Protein AF-A0A397BYS7-F1 (afdb_monomer_lite)

Secondary structure (DSSP, 8-state):
--TTSTT----HHHHHHHHHHHHHHHTTTS-----EEEEEE-TTS-EEEEEEEE-HHHHHHHHTT-EEE-SS-TTEEEE-TT--EEETTEEESEEEGGGGEEEE-------SSB--SPPTT-TT----HHHHHHHHHHHTT-HHHHH-BHHHHHHHTTTS-TTTHHHHHHHHHH-TTSPPPHHHHHHHHHHHT-

InterPro domains:
  IPR007717 Nuclear pore localisation protein NPL4, C-terminal [PF05021] (3-82)
  IPR016563 Nuclear protein localization protein 4 [PTHR12710] (5-193)

Structure (mmCIF, N/CA/C/O backbone):
data_AF-A0A397BYS7-F1
#
_entry.id   AF-A0A397BYS7-F1
#
loop_
_atom_site.group_PDB
_atom_site.id
_atom_site.type_symbol
_atom_site.label_atom_id
_atom_site.label_alt_id
_atom_site.label_comp_id
_atom_site.label_asym_id
_atom_site.label_entity_id
_atom_site.label_seq_id
_atom_site.pdbx_PDB_ins_code
_atom_site.Cartn_x
_atom_site.Cartn_y
_atom_site.Cartn_z
_atom_site.occupancy
_atom_site.B_iso_or_equiv
_atom_site.auth_seq_id
_atom_site.auth_comp_id
_atom_site.auth_asym_id
_atom_site.auth_atom_id
_atom_site.pdbx_PDB_model_num
ATOM 1 N N . PRO A 1 1 ? 21.744 -1.193 -3.708 1.00 59.75 1 PRO A N 1
ATOM 2 C CA . PRO A 1 1 ? 21.558 -0.405 -4.953 1.00 59.75 1 PRO A CA 1
ATOM 3 C C . PRO A 1 1 ? 21.802 1.085 -4.681 1.00 59.75 1 PRO A C 1
ATOM 5 O O . PRO A 1 1 ? 21.547 1.500 -3.550 1.00 59.75 1 PRO A O 1
ATOM 8 N N . PRO A 1 2 ? 22.302 1.861 -5.655 1.00 66.38 2 PRO A N 1
ATOM 9 C CA . PRO A 1 2 ? 22.651 3.270 -5.473 1.00 66.38 2 PRO A CA 1
ATOM 10 C C . PRO A 1 2 ? 21.392 4.153 -5.458 1.00 66.38 2 PRO A C 1
ATOM 12 O O . PRO A 1 2 ? 21.052 4.814 -6.426 1.00 66.38 2 PRO A O 1
ATOM 15 N N . ARG A 1 3 ? 20.650 4.136 -4.345 1.00 73.75 3 ARG A N 1
ATOM 16 C CA . ARG A 1 3 ? 19.380 4.878 -4.176 1.00 73.75 3 ARG A CA 1
ATOM 17 C C . ARG A 1 3 ? 19.539 6.398 -4.119 1.00 73.75 3 ARG A C 1
ATOM 19 O O . ARG A 1 3 ? 18.540 7.104 -4.180 1.00 73.75 3 ARG A O 1
ATOM 26 N N . GLU A 1 4 ? 20.769 6.857 -3.922 1.00 68.00 4 GLU A N 1
ATOM 27 C CA . GLU A 1 4 ? 21.144 8.268 -3.812 1.00 68.00 4 GLU A CA 1
ATOM 28 C C . GLU A 1 4 ? 21.377 8.908 -5.191 1.00 68.00 4 GLU A C 1
ATOM 30 O O . GLU A 1 4 ? 21.422 10.131 -5.304 1.00 68.00 4 GLU A O 1
ATOM 35 N N . GLU A 1 5 ? 21.513 8.094 -6.245 1.00 73.94 5 GLU A N 1
ATOM 36 C CA . GLU A 1 5 ? 21.628 8.576 -7.619 1.00 73.94 5 GLU A CA 1
ATOM 37 C C . GLU A 1 5 ? 20.248 8.991 -8.137 1.00 73.94 5 GLU A C 1
ATOM 39 O O . GLU A 1 5 ? 19.299 8.207 -8.101 1.00 73.94 5 GLU A O 1
ATOM 44 N N . ALA A 1 6 ? 20.144 10.230 -8.628 1.00 71.25 6 ALA A N 1
ATOM 45 C CA . ALA A 1 6 ? 18.873 10.830 -9.041 1.00 71.25 6 ALA A CA 1
ATOM 46 C C . ALA A 1 6 ? 18.143 10.018 -10.125 1.00 71.25 6 ALA A C 1
ATOM 48 O O . ALA A 1 6 ? 16.917 9.958 -10.115 1.00 71.25 6 ALA A O 1
ATOM 49 N N . ASP A 1 7 ? 18.899 9.357 -11.003 1.00 82.31 7 ASP A N 1
ATOM 50 C CA . ASP A 1 7 ? 18.364 8.631 -12.157 1.00 82.31 7 ASP A CA 1
ATOM 51 C C . ASP A 1 7 ? 18.091 7.144 -11.861 1.00 82.31 7 ASP A C 1
ATOM 53 O O . ASP A 1 7 ? 17.654 6.398 -12.740 1.00 82.31 7 ASP A O 1
ATOM 57 N N . PHE A 1 8 ? 18.334 6.685 -10.627 1.00 89.81 8 PHE A N 1
ATOM 58 C CA . PHE A 1 8 ? 18.067 5.312 -10.209 1.00 89.81 8 PHE A CA 1
ATOM 59 C C . PHE A 1 8 ? 16.826 5.235 -9.306 1.00 89.81 8 PHE A C 1
ATOM 61 O O . PHE A 1 8 ? 16.872 5.490 -8.097 1.00 89.81 8 PHE A O 1
ATOM 68 N N . HIS A 1 9 ? 15.694 4.810 -9.874 1.00 92.31 9 HIS A N 1
ATOM 69 C CA . HIS A 1 9 ? 14.456 4.616 -9.109 1.00 92.31 9 HIS A CA 1
ATOM 70 C C . HIS A 1 9 ? 14.297 3.167 -8.637 1.00 92.31 9 HIS A C 1
ATOM 72 O O . HIS A 1 9 ? 14.315 2.907 -7.428 1.00 92.31 9 HIS A O 1
ATOM 78 N N . PHE A 1 10 ? 14.208 2.216 -9.570 1.00 94.75 10 PHE A N 1
ATOM 79 C CA . PHE A 1 10 ? 14.046 0.793 -9.275 1.00 94.75 10 PHE A CA 1
ATOM 80 C C . PHE A 1 10 ? 15.065 -0.071 -10.011 1.00 94.75 10 PHE A C 1
ATOM 82 O O . PHE A 1 10 ? 15.455 0.208 -11.144 1.00 94.75 10 PHE A O 1
ATOM 89 N N . SER A 1 11 ? 15.481 -1.151 -9.350 1.00 94.75 11 SER A N 1
ATOM 90 C CA . SER A 1 11 ? 16.229 -2.226 -10.002 1.00 94.75 11 SER A CA 1
ATOM 91 C C . SER A 1 11 ? 15.322 -3.091 -10.877 1.00 94.75 11 SER A C 1
ATOM 93 O O . SER A 1 11 ? 14.108 -3.129 -10.673 1.00 94.75 11 SER A O 1
ATOM 95 N N . SER A 1 12 ? 15.914 -3.875 -11.780 1.00 95.25 12 SER A N 1
ATOM 96 C CA . SER A 1 12 ? 15.165 -4.814 -12.627 1.00 95.25 12 SER A CA 1
ATOM 97 C C . SER A 1 12 ? 14.287 -5.774 -11.812 1.00 95.25 12 SER A C 1
ATOM 99 O O . SER A 1 12 ? 13.118 -5.967 -12.123 1.00 95.25 12 SER A O 1
ATOM 101 N N . ARG A 1 13 ? 14.790 -6.309 -10.694 1.00 95.38 13 ARG A N 1
ATOM 102 C CA . ARG A 1 13 ? 13.998 -7.175 -9.798 1.00 95.38 13 ARG A CA 1
ATOM 103 C C . ARG A 1 13 ? 12.803 -6.463 -9.162 1.00 95.38 13 ARG A C 1
ATOM 105 O O . ARG A 1 13 ? 11.763 -7.081 -8.971 1.00 95.38 13 ARG A O 1
ATOM 112 N N . GLU A 1 14 ? 12.953 -5.189 -8.818 1.00 96.00 14 GLU A N 1
ATOM 113 C CA . GLU A 1 14 ? 11.864 -4.401 -8.232 1.00 96.00 14 GLU A CA 1
ATOM 114 C C . GLU A 1 14 ? 10.806 -4.048 -9.265 1.00 96.00 14 GLU A C 1
ATOM 116 O O . GLU A 1 14 ? 9.625 -4.097 -8.943 1.00 96.00 14 GLU A O 1
ATOM 121 N N . ILE A 1 15 ? 11.218 -3.776 -10.506 1.00 97.12 15 ILE A N 1
ATOM 122 C CA . ILE A 1 15 ? 10.288 -3.600 -11.622 1.00 97.12 15 ILE A CA 1
ATOM 123 C C . ILE A 1 15 ? 9.511 -4.889 -11.860 1.00 97.12 15 ILE A C 1
ATOM 125 O O . ILE A 1 15 ? 8.294 -4.832 -11.889 1.00 97.12 15 ILE A O 1
ATOM 129 N N . LEU A 1 16 ? 10.168 -6.054 -11.929 1.00 97.19 16 LEU A N 1
ATOM 130 C CA . LEU A 1 16 ? 9.463 -7.335 -12.090 1.00 97.19 16 LEU A CA 1
ATOM 131 C C . LEU A 1 16 ? 8.463 -7.597 -10.957 1.00 97.19 16 LEU A C 1
ATOM 133 O O . LEU A 1 16 ? 7.359 -8.070 -11.210 1.00 97.19 16 LEU A O 1
ATOM 137 N N . LEU A 1 17 ? 8.832 -7.278 -9.712 1.00 97.25 17 LEU A N 1
ATOM 138 C CA . LEU A 1 17 ? 7.919 -7.396 -8.577 1.00 97.25 17 LEU A CA 1
ATOM 139 C C . LEU A 1 17 ? 6.731 -6.432 -8.705 1.00 97.25 17 LEU A C 1
ATOM 141 O O . LEU A 1 17 ? 5.593 -6.844 -8.496 1.00 97.25 17 LEU A O 1
ATOM 145 N N . ALA A 1 18 ? 6.978 -5.171 -9.062 1.00 96.88 18 ALA A N 1
ATOM 146 C CA . ALA A 1 18 ? 5.923 -4.187 -9.285 1.00 96.88 18 ALA A CA 1
ATOM 147 C C . ALA A 1 18 ? 4.997 -4.607 -10.439 1.00 96.88 18 ALA A C 1
ATOM 149 O O . ALA A 1 18 ? 3.780 -4.527 -10.296 1.00 96.88 18 ALA A O 1
ATOM 150 N N . SER A 1 19 ? 5.555 -5.132 -11.536 1.00 96.31 19 SER A N 1
ATOM 151 C CA . SER A 1 19 ? 4.803 -5.680 -12.666 1.00 96.31 19 SER A CA 1
ATOM 152 C C . SER A 1 19 ? 3.917 -6.841 -12.244 1.00 96.31 19 SER A C 1
ATOM 154 O O . SER A 1 19 ? 2.743 -6.839 -12.596 1.00 96.31 19 SER A O 1
ATOM 156 N N . GLN A 1 20 ? 4.436 -7.793 -11.463 1.00 95.88 20 GLN A N 1
ATOM 157 C CA . GLN A 1 20 ? 3.645 -8.909 -10.944 1.00 95.88 20 GLN A CA 1
ATOM 158 C C . GLN A 1 20 ? 2.452 -8.405 -10.123 1.00 95.88 20 GLN A C 1
ATOM 160 O O . GLN A 1 20 ? 1.316 -8.761 -10.420 1.00 95.88 20 GLN A O 1
ATOM 165 N N . LEU A 1 21 ? 2.698 -7.534 -9.139 1.00 96.31 21 LEU A N 1
ATOM 166 C CA . LEU A 1 21 ? 1.652 -7.023 -8.248 1.00 96.31 21 LEU A CA 1
ATOM 167 C C . LEU A 1 21 ? 0.592 -6.205 -9.005 1.00 96.31 21 LEU A C 1
ATOM 169 O O . LEU A 1 21 ? -0.599 -6.350 -8.743 1.00 96.31 21 LEU A O 1
ATOM 173 N N . GLN A 1 22 ? 1.014 -5.388 -9.974 1.00 95.25 22 GLN A N 1
ATOM 174 C CA . GLN A 1 22 ? 0.109 -4.595 -10.806 1.00 95.25 22 GLN A CA 1
ATOM 175 C C . GLN A 1 22 ? -0.684 -5.475 -11.795 1.00 95.25 22 GLN A C 1
ATOM 177 O O . GLN A 1 22 ? -1.857 -5.208 -12.047 1.00 95.25 22 GLN A O 1
ATOM 182 N N . CYS A 1 23 ? -0.090 -6.550 -12.329 1.00 93.38 23 CYS A N 1
ATOM 183 C CA . CYS A 1 23 ? -0.798 -7.523 -13.174 1.00 93.38 23 CYS A CA 1
ATOM 184 C C . CYS A 1 23 ? -1.825 -8.340 -12.380 1.00 93.38 23 CYS A C 1
ATOM 186 O O . CYS A 1 23 ? -2.937 -8.546 -12.867 1.00 93.38 23 CYS A O 1
ATOM 188 N N . ASP A 1 24 ? -1.478 -8.774 -11.166 1.00 93.06 24 ASP A N 1
ATOM 189 C CA . ASP A 1 24 ? -2.381 -9.530 -10.290 1.00 93.06 24 ASP A CA 1
ATOM 190 C C . ASP A 1 24 ? -3.625 -8.714 -9.917 1.00 93.06 24 ASP A C 1
ATOM 192 O O . ASP A 1 24 ? -4.735 -9.245 -9.898 1.00 93.06 24 ASP A O 1
ATOM 196 N N . ASP A 1 25 ? -3.456 -7.413 -9.682 1.00 90.44 25 ASP A N 1
ATOM 197 C CA . ASP A 1 25 ? -4.562 -6.487 -9.439 1.00 90.44 25 ASP A CA 1
ATOM 198 C C . ASP A 1 25 ? -5.384 -6.212 -10.720 1.00 90.44 25 ASP A C 1
ATOM 200 O O . ASP A 1 25 ? -6.617 -6.250 -10.700 1.00 90.44 25 ASP A O 1
ATOM 204 N N . ALA A 1 26 ? -4.723 -6.038 -11.874 1.00 86.44 26 ALA A N 1
ATOM 205 C CA . ALA A 1 26 ? -5.387 -5.818 -13.166 1.00 86.44 26 ALA A CA 1
ATOM 206 C C . ALA A 1 26 ? -6.195 -7.026 -13.673 1.00 86.44 26 ALA A C 1
ATOM 208 O O . ALA A 1 26 ? -7.122 -6.854 -14.473 1.00 86.44 26 ALA A O 1
ATOM 209 N N . ALA A 1 27 ? -5.896 -8.245 -13.206 1.00 75.50 27 ALA A N 1
ATOM 210 C CA . ALA A 1 27 ? -6.619 -9.466 -13.576 1.00 75.50 27 ALA A CA 1
ATOM 211 C C . ALA A 1 27 ? -8.138 -9.396 -13.277 1.00 75.50 27 ALA A C 1
ATOM 213 O O . ALA A 1 27 ? -8.909 -10.196 -13.810 1.00 75.50 27 ALA A O 1
ATOM 214 N N . GLY A 1 28 ? -8.581 -8.413 -12.480 1.00 62.34 28 GLY A N 1
ATOM 215 C CA . GLY A 1 28 ? -9.985 -8.075 -12.223 1.00 62.34 28 GLY A CA 1
ATOM 216 C C . GLY A 1 28 ? -10.720 -7.277 -13.318 1.00 62.34 28 GLY A C 1
ATOM 217 O O . GLY A 1 28 ? -11.924 -7.066 -13.174 1.00 62.34 28 GLY A O 1
ATOM 218 N N . GLY A 1 29 ? -10.061 -6.859 -14.413 1.00 57.47 29 GLY A N 1
ATOM 219 C CA . GLY A 1 29 ? -10.729 -6.345 -15.626 1.00 57.47 29 GLY A CA 1
ATOM 220 C C . GLY A 1 29 ? -10.709 -4.826 -15.873 1.00 57.47 29 GLY A C 1
ATOM 221 O O . GLY A 1 29 ? -11.593 -4.319 -16.566 1.00 57.47 29 GLY A O 1
ATOM 222 N N . ALA A 1 30 ? -9.715 -4.093 -15.365 1.00 64.19 30 ALA A N 1
ATOM 223 C CA . ALA A 1 30 ? -9.460 -2.679 -15.685 1.00 64.19 30 ALA A CA 1
ATOM 224 C C . ALA A 1 30 ? -7.959 -2.343 -15.539 1.00 64.19 30 ALA A C 1
ATOM 226 O O . ALA A 1 30 ? -7.182 -3.195 -15.110 1.00 64.19 30 ALA A O 1
ATOM 227 N N . SER A 1 31 ? -7.546 -1.108 -15.869 1.00 75.69 31 SER A N 1
ATOM 228 C CA . SER A 1 31 ? -6.211 -0.606 -15.500 1.00 75.69 31 SER A CA 1
ATOM 229 C C . SER A 1 31 ? -6.021 -0.706 -13.984 1.00 75.69 31 SER A C 1
ATOM 231 O O . SER A 1 31 ? -6.898 -0.269 -13.234 1.00 75.69 31 SER A O 1
ATOM 233 N N . SER A 1 32 ? -4.891 -1.239 -13.532 1.00 85.62 32 SER A N 1
ATOM 234 C CA . SER A 1 32 ? -4.624 -1.402 -12.103 1.00 85.62 32 SER A CA 1
ATOM 235 C C . SER A 1 32 ? -4.337 -0.053 -11.419 1.00 85.62 32 SER A C 1
ATOM 237 O O . SER A 1 32 ? -3.471 0.690 -11.888 1.00 85.62 32 SER A O 1
ATOM 239 N N . PRO A 1 33 ? -5.008 0.285 -10.299 1.00 89.88 33 PRO A N 1
ATOM 240 C CA . PRO A 1 33 ? -4.619 1.395 -9.427 1.00 89.88 33 PRO A CA 1
ATOM 241 C C . PRO A 1 33 ? -3.431 1.071 -8.506 1.00 89.88 33 PRO A C 1
ATOM 243 O O . PRO A 1 33 ? -3.118 1.873 -7.626 1.00 89.88 33 PRO A O 1
ATOM 246 N N . PHE A 1 34 ? -2.789 -0.093 -8.641 1.00 94.12 34 PHE A N 1
ATOM 247 C CA . PHE A 1 34 ? -1.659 -0.474 -7.801 1.00 94.12 34 PHE A CA 1
ATOM 248 C C . PHE A 1 34 ? -0.486 0.497 -7.992 1.00 94.12 34 PHE A C 1
ATOM 250 O O . PHE A 1 34 ? -0.115 0.819 -9.119 1.00 94.12 34 PHE A O 1
ATOM 257 N N . VAL A 1 35 ? 0.108 0.951 -6.885 1.00 95.56 35 VAL A N 1
ATOM 258 C CA . VAL A 1 35 ? 1.222 1.910 -6.865 1.00 95.56 35 VAL A CA 1
ATOM 259 C C . VAL A 1 35 ? 2.367 1.342 -6.034 1.00 95.56 35 VAL A C 1
ATOM 261 O O . VAL A 1 35 ? 2.161 0.825 -4.937 1.00 95.56 35 VAL A O 1
ATOM 264 N N . SER A 1 36 ? 3.591 1.499 -6.533 1.00 96.88 36 SER A N 1
ATOM 265 C CA . SER A 1 36 ? 4.827 1.196 -5.810 1.00 96.88 36 SER A CA 1
ATOM 266 C C . SER A 1 36 ? 5.462 2.487 -5.300 1.00 96.88 36 SER A C 1
ATOM 268 O O . SER A 1 36 ? 5.706 3.412 -6.074 1.00 96.88 36 SER A O 1
ATOM 270 N N . VAL A 1 37 ? 5.754 2.560 -3.999 1.00 95.62 37 VAL A N 1
ATOM 271 C CA . VAL A 1 37 ? 6.342 3.755 -3.372 1.00 95.62 37 VAL A CA 1
ATOM 272 C C . VAL A 1 37 ? 7.786 3.482 -2.964 1.00 95.62 37 VAL A C 1
ATOM 274 O O . VAL A 1 37 ? 8.065 2.577 -2.178 1.00 95.62 37 VAL A O 1
ATOM 277 N N . LYS A 1 38 ? 8.707 4.299 -3.476 1.00 92.44 38 LYS A N 1
ATOM 278 C CA . LYS A 1 38 ? 10.106 4.357 -3.057 1.00 92.44 38 LYS A CA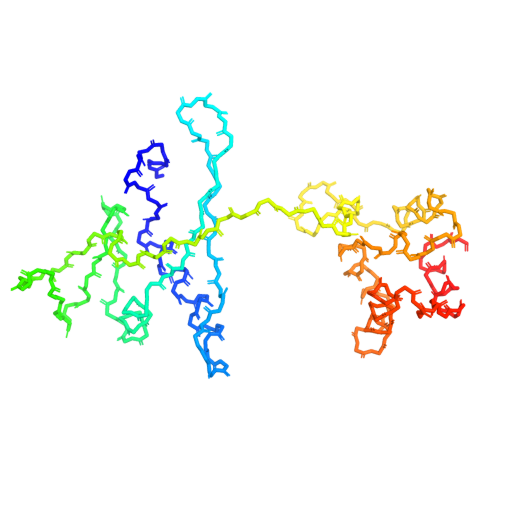 1
ATOM 279 C C . LYS A 1 38 ? 10.225 5.345 -1.898 1.00 92.44 38 LYS A C 1
ATOM 281 O O . LYS A 1 38 ? 9.928 6.527 -2.056 1.00 92.44 38 LYS A O 1
ATOM 286 N N . VAL A 1 39 ? 10.683 4.852 -0.749 1.00 91.75 39 VAL A N 1
ATOM 287 C CA . VAL A 1 39 ? 10.985 5.670 0.433 1.00 91.75 39 VAL A CA 1
ATOM 288 C C . VAL A 1 39 ? 12.484 5.610 0.689 1.00 91.75 39 VAL A C 1
ATOM 290 O O . VAL A 1 39 ? 13.022 4.546 1.001 1.00 91.75 39 VAL A O 1
ATOM 293 N N . THR A 1 40 ? 13.166 6.737 0.514 1.00 90.19 40 THR A N 1
ATOM 294 C CA . THR A 1 40 ? 14.627 6.850 0.637 1.00 90.19 40 THR A CA 1
ATOM 295 C C . THR A 1 40 ? 15.009 8.117 1.395 1.00 90.19 40 THR A C 1
ATOM 297 O O . THR A 1 40 ? 14.159 8.810 1.952 1.00 90.19 40 THR A O 1
ATOM 300 N N . VAL A 1 41 ? 16.307 8.398 1.459 1.00 88.19 41 VAL A N 1
ATOM 301 C CA . VAL A 1 41 ? 16.857 9.644 1.985 1.00 88.19 41 VAL A CA 1
ATOM 302 C C . VAL A 1 41 ? 17.394 10.451 0.803 1.00 88.19 41 VAL A C 1
ATOM 304 O O . VAL A 1 41 ? 18.008 9.876 -0.094 1.00 88.19 41 VAL A O 1
ATOM 307 N N . ASP A 1 42 ? 17.122 11.751 0.768 1.00 84.19 42 ASP A N 1
ATOM 308 C CA . ASP A 1 42 ? 17.655 12.659 -0.245 1.00 84.19 42 ASP A CA 1
ATOM 309 C C . ASP A 1 42 ? 19.103 13.088 0.063 1.00 84.19 42 ASP A C 1
ATOM 311 O O . ASP A 1 42 ? 19.670 12.773 1.112 1.00 84.19 42 ASP A O 1
ATOM 315 N N . ALA A 1 43 ? 19.709 13.866 -0.839 1.00 83.31 43 ALA A N 1
ATOM 316 C CA . ALA A 1 43 ? 21.074 14.374 -0.670 1.00 83.31 43 ALA A CA 1
ATOM 317 C C . ALA A 1 43 ? 21.264 15.280 0.569 1.00 83.31 43 ALA A C 1
ATOM 319 O O . ALA A 1 43 ? 22.397 15.554 0.963 1.00 83.31 43 ALA A O 1
ATOM 320 N N . THR A 1 44 ? 20.178 15.761 1.184 1.00 87.06 44 THR A N 1
ATOM 321 C CA . THR A 1 44 ? 20.196 16.587 2.402 1.00 87.06 44 THR A CA 1
ATOM 322 C C . THR A 1 44 ? 20.006 15.776 3.684 1.00 87.06 44 THR A C 1
ATOM 324 O O . THR A 1 44 ? 20.068 16.341 4.776 1.00 87.06 44 THR A O 1
ATOM 327 N N . GLY A 1 45 ? 19.800 14.461 3.580 1.00 86.44 45 GLY A N 1
ATOM 328 C CA . GLY A 1 45 ? 19.507 13.610 4.729 1.00 86.44 45 GLY A CA 1
ATOM 329 C C . GLY A 1 45 ? 18.024 13.579 5.118 1.00 86.44 45 GLY A C 1
ATOM 330 O O . GLY A 1 45 ? 17.691 13.021 6.164 1.00 86.44 45 GLY A O 1
ATOM 331 N N . GLN A 1 46 ? 17.130 14.171 4.320 1.00 88.56 46 GLN A N 1
ATOM 332 C CA . GLN A 1 46 ? 15.688 14.191 4.582 1.00 88.56 46 GLN A CA 1
ATOM 333 C C . GLN A 1 46 ? 14.976 13.025 3.893 1.00 88.56 46 GLN A C 1
ATOM 335 O O . GLN A 1 46 ? 15.449 12.490 2.895 1.00 88.56 46 GLN A O 1
ATOM 340 N N . ALA A 1 47 ? 13.830 12.606 4.435 1.00 89.50 47 ALA A N 1
ATOM 341 C CA . ALA A 1 47 ? 13.035 11.539 3.834 1.00 89.50 47 ALA A CA 1
ATOM 342 C C . ALA A 1 47 ? 12.465 11.981 2.474 1.00 89.50 47 ALA A C 1
ATOM 344 O O . ALA A 1 47 ? 11.813 13.020 2.383 1.00 89.50 47 ALA A O 1
ATOM 345 N N . SER A 1 48 ? 12.676 11.159 1.448 1.00 88.19 48 SER A N 1
ATOM 346 C CA . SER A 1 48 ? 12.141 11.332 0.098 1.00 88.19 48 SER A CA 1
ATOM 347 C C . SER A 1 48 ? 11.109 10.251 -0.209 1.00 88.19 48 SER A C 1
ATOM 349 O O . SER A 1 48 ? 11.307 9.078 0.126 1.00 88.19 48 SER A O 1
ATOM 351 N N . PHE A 1 49 ? 10.019 10.656 -0.859 1.00 91.38 49 PHE A N 1
ATOM 352 C CA . PHE A 1 49 ? 8.920 9.789 -1.269 1.00 91.38 49 PHE A CA 1
ATOM 353 C C . PHE A 1 49 ? 8.668 9.983 -2.757 1.00 91.38 49 PHE A C 1
ATOM 355 O O . PHE A 1 49 ? 8.305 11.073 -3.196 1.00 91.38 49 PHE A O 1
ATOM 362 N N . GLU A 1 50 ? 8.814 8.911 -3.521 1.00 92.75 50 GLU A N 1
ATOM 363 C CA . GLU A 1 50 ? 8.487 8.888 -4.942 1.00 92.75 50 GLU A CA 1
ATOM 364 C C . GLU A 1 50 ? 7.556 7.709 -5.206 1.00 92.75 50 GLU A C 1
ATOM 366 O O . GLU A 1 50 ? 7.790 6.602 -4.718 1.00 92.75 50 GLU A O 1
ATOM 371 N N . ALA A 1 51 ? 6.489 7.937 -5.963 1.00 95.69 51 ALA A N 1
ATOM 372 C CA . ALA A 1 51 ? 5.503 6.918 -6.282 1.00 95.69 51 ALA A CA 1
ATOM 373 C C . ALA A 1 51 ? 5.496 6.645 -7.784 1.00 95.69 51 ALA A C 1
ATOM 375 O O . ALA A 1 51 ? 5.612 7.567 -8.593 1.00 95.69 51 ALA A O 1
ATOM 376 N N . PHE A 1 52 ? 5.346 5.374 -8.147 1.00 97.19 52 PHE A N 1
ATOM 377 C CA . PHE A 1 52 ? 5.364 4.929 -9.531 1.00 97.19 52 PHE A CA 1
ATOM 378 C C . PHE A 1 52 ? 4.342 3.825 -9.781 1.00 97.19 52 PHE A C 1
ATOM 380 O O . PHE A 1 52 ? 4.033 3.024 -8.897 1.00 97.19 52 PHE A O 1
ATOM 387 N N . GLN A 1 53 ? 3.897 3.748 -11.026 1.00 97.00 53 GLN A N 1
ATOM 388 C CA . GLN A 1 53 ? 3.327 2.546 -11.624 1.00 97.00 53 GLN A CA 1
ATOM 389 C C . GLN A 1 53 ? 4.292 2.025 -12.680 1.00 97.00 53 GLN A C 1
ATOM 391 O O . GLN A 1 53 ? 5.098 2.793 -13.218 1.00 97.00 53 GLN A O 1
ATOM 396 N N . VAL A 1 54 ? 4.206 0.736 -12.997 1.00 96.75 54 VAL A N 1
ATOM 397 C CA . VAL A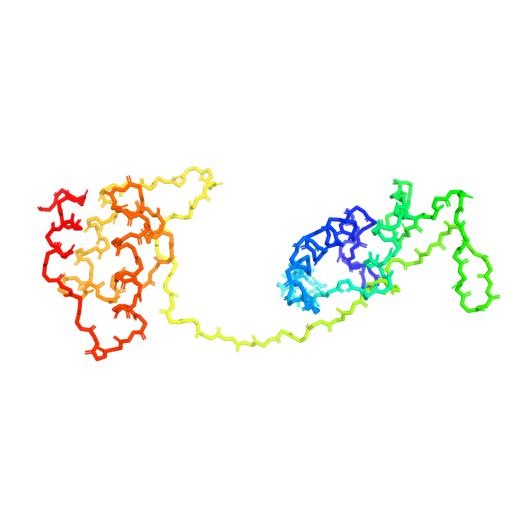 1 54 ? 4.821 0.253 -14.233 1.00 96.75 54 VAL A CA 1
ATOM 398 C C . VAL A 1 54 ? 3.920 0.602 -15.417 1.00 96.75 54 VAL A C 1
ATOM 400 O O . VAL A 1 54 ? 2.697 0.653 -15.278 1.00 96.75 54 VAL A O 1
ATOM 403 N N . SER A 1 55 ? 4.516 0.866 -16.575 1.00 95.31 55 SER A N 1
ATOM 404 C CA . SER A 1 55 ? 3.775 1.176 -17.796 1.00 95.31 55 SER A CA 1
ATOM 405 C C . SER A 1 55 ? 2.988 -0.037 -18.299 1.00 95.31 55 SER A C 1
ATOM 407 O O . SER A 1 55 ? 3.390 -1.183 -18.082 1.00 95.31 55 SER A O 1
ATOM 409 N N . ASP A 1 56 ? 1.910 0.204 -19.047 1.00 93.31 56 ASP A N 1
ATOM 410 C CA . ASP A 1 56 ? 1.118 -0.870 -19.668 1.00 93.31 56 ASP A CA 1
ATOM 411 C C . ASP A 1 56 ? 1.996 -1.778 -20.544 1.00 93.31 56 ASP A C 1
ATOM 413 O O . ASP A 1 56 ? 1.901 -3.002 -20.489 1.00 93.31 56 ASP A O 1
ATOM 417 N N . GLN A 1 57 ? 2.948 -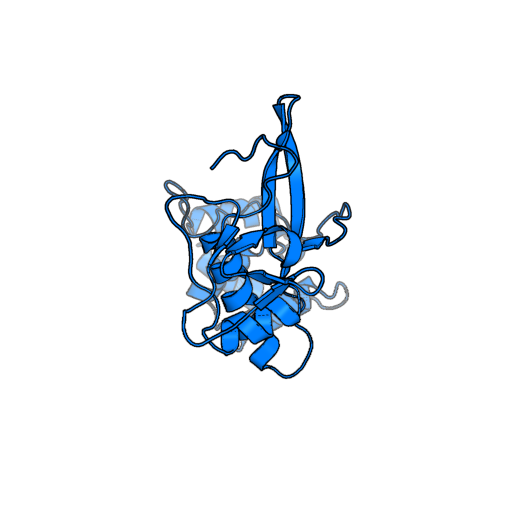1.189 -21.275 1.00 94.19 57 GLN A N 1
ATOM 418 C CA . GLN A 1 57 ? 3.917 -1.941 -22.071 1.00 94.19 57 GLN A CA 1
ATOM 419 C C . GLN A 1 57 ? 4.806 -2.844 -21.202 1.00 94.19 57 GLN A C 1
ATOM 421 O O . GLN A 1 57 ? 5.101 -3.974 -21.589 1.00 94.19 57 GLN A O 1
ATOM 426 N N . CYS A 1 58 ? 5.229 -2.379 -20.021 1.00 95.94 58 CYS A N 1
ATOM 427 C CA . CYS A 1 58 ? 5.965 -3.213 -19.075 1.00 95.94 58 CYS A CA 1
ATOM 428 C C . CYS A 1 58 ? 5.125 -4.418 -18.634 1.00 95.94 58 CYS A C 1
ATOM 430 O O . CYS A 1 58 ? 5.628 -5.540 -18.613 1.00 95.94 58 CYS A O 1
ATOM 432 N N . MET A 1 59 ? 3.843 -4.200 -18.327 1.00 94.62 59 MET A N 1
ATOM 433 C CA . MET A 1 59 ? 2.915 -5.265 -17.936 1.00 94.62 59 MET A CA 1
ATOM 434 C C . MET A 1 59 ? 2.705 -6.288 -19.058 1.00 94.62 59 MET A C 1
ATOM 436 O O . MET A 1 59 ? 2.723 -7.492 -18.800 1.00 94.62 59 MET A O 1
ATOM 440 N N . GLU A 1 60 ? 2.560 -5.834 -20.305 1.00 94.00 60 GLU A N 1
ATOM 441 C CA . GLU A 1 60 ? 2.455 -6.707 -21.480 1.00 94.00 60 GLU A CA 1
ATOM 442 C C . GLU A 1 60 ? 3.724 -7.547 -21.674 1.00 94.00 60 GLU A C 1
ATOM 444 O O . GLU A 1 60 ? 3.650 -8.769 -21.826 1.00 94.00 60 GLU A O 1
ATOM 449 N N . MET A 1 61 ? 4.901 -6.914 -21.616 1.00 96.00 61 MET A N 1
ATOM 450 C CA . MET A 1 61 ? 6.187 -7.604 -21.748 1.00 96.00 61 MET A CA 1
ATOM 451 C C . MET A 1 61 ? 6.427 -8.597 -20.606 1.00 96.00 61 MET A C 1
ATOM 453 O O . MET A 1 61 ? 6.917 -9.701 -20.843 1.00 96.00 61 MET A O 1
ATOM 457 N N . PHE A 1 62 ? 6.062 -8.229 -19.376 1.00 96.00 62 PHE A N 1
ATOM 458 C CA . PHE A 1 62 ? 6.129 -9.106 -18.212 1.00 96.00 62 PHE A CA 1
ATOM 459 C C . PHE A 1 62 ? 5.223 -10.330 -18.386 1.00 96.00 62 PHE A C 1
ATOM 461 O O . PHE A 1 62 ? 5.688 -11.462 -18.267 1.00 96.00 62 PHE A O 1
ATOM 468 N N . SER A 1 63 ? 3.959 -10.110 -18.755 1.00 94.38 63 SER A N 1
ATOM 469 C CA . SER A 1 63 ? 2.962 -11.171 -18.953 1.00 94.38 63 SER A CA 1
ATOM 470 C C . SER A 1 63 ? 3.338 -12.129 -20.087 1.00 94.38 63 SER A C 1
ATOM 472 O O . SER A 1 63 ? 3.029 -13.318 -20.029 1.00 94.38 63 SER A O 1
ATOM 474 N N . ALA A 1 64 ? 4.039 -11.633 -21.109 1.00 95.06 64 ALA A N 1
ATOM 475 C CA . ALA A 1 64 ? 4.581 -12.446 -22.194 1.00 95.06 64 ALA A CA 1
ATOM 476 C C . ALA A 1 64 ? 5.846 -13.240 -21.805 1.00 95.06 64 ALA A C 1
ATOM 478 O O . ALA A 1 64 ? 6.312 -14.058 -22.597 1.00 95.06 64 ALA A O 1
ATOM 479 N N . GLY A 1 65 ? 6.422 -13.006 -20.619 1.00 95.94 65 GLY A N 1
ATOM 480 C CA . GLY A 1 65 ? 7.691 -13.606 -20.198 1.00 95.94 65 GLY A CA 1
ATOM 481 C C . GLY A 1 65 ? 8.912 -13.031 -20.923 1.00 95.94 65 GLY A C 1
ATOM 482 O O . GLY A 1 65 ? 9.935 -13.702 -21.034 1.00 95.94 65 GLY A O 1
ATOM 483 N N . ALA A 1 66 ? 8.812 -11.806 -21.448 1.00 96.94 66 ALA A N 1
ATOM 484 C CA . ALA A 1 66 ? 9.862 -11.186 -22.253 1.00 96.94 66 ALA A CA 1
ATOM 485 C C . ALA A 1 66 ? 10.967 -10.513 -21.423 1.00 96.94 66 ALA A C 1
ATOM 487 O O . ALA A 1 66 ? 12.018 -10.196 -21.975 1.00 96.94 66 ALA A O 1
ATOM 488 N N . LEU A 1 67 ? 10.748 -10.270 -20.127 1.00 97.19 67 LEU A N 1
ATOM 489 C CA . LEU A 1 67 ? 11.663 -9.517 -19.263 1.00 97.19 67 LEU A CA 1
ATOM 490 C C . LEU A 1 67 ? 12.518 -10.446 -18.393 1.00 97.19 67 LEU A C 1
ATOM 492 O O . LEU A 1 67 ? 12.007 -11.381 -17.779 1.00 97.19 67 LEU A O 1
ATOM 496 N N . VAL A 1 68 ? 13.818 -10.160 -18.303 1.00 96.25 68 VAL A N 1
ATOM 497 C CA . VAL A 1 68 ? 14.796 -10.934 -17.525 1.00 96.25 68 VAL A CA 1
ATOM 498 C C . VAL A 1 68 ? 15.619 -9.986 -16.646 1.00 96.25 68 VAL A C 1
ATOM 500 O O . VAL A 1 68 ? 16.145 -8.990 -17.148 1.00 96.25 68 VAL A O 1
ATOM 503 N N . PRO A 1 69 ? 15.781 -10.262 -15.339 1.00 94.88 69 PRO A N 1
ATOM 504 C CA . PRO A 1 69 ? 16.579 -9.403 -14.476 1.00 94.88 69 PRO A CA 1
ATOM 505 C C . PRO A 1 69 ? 18.073 -9.553 -14.786 1.00 94.88 69 PRO A C 1
ATOM 507 O O . PRO A 1 69 ? 18.584 -10.665 -14.914 1.00 94.88 69 PRO A O 1
ATOM 510 N N . VAL A 1 70 ? 18.791 -8.432 -14.839 1.00 92.62 70 VAL A N 1
ATOM 511 C CA . VAL A 1 70 ? 20.247 -8.406 -15.037 1.00 92.62 70 VAL A CA 1
ATOM 512 C C . VAL A 1 70 ? 20.932 -8.171 -13.692 1.00 92.62 70 VAL A C 1
ATOM 514 O O . VAL A 1 70 ? 20.803 -7.103 -13.099 1.00 92.62 70 VAL A O 1
ATOM 517 N N . GLU A 1 71 ? 21.658 -9.168 -13.177 1.00 85.25 71 GLU A N 1
ATOM 518 C CA . GLU A 1 71 ? 22.319 -9.046 -11.863 1.00 85.25 71 GLU A CA 1
ATOM 519 C C . GLU A 1 71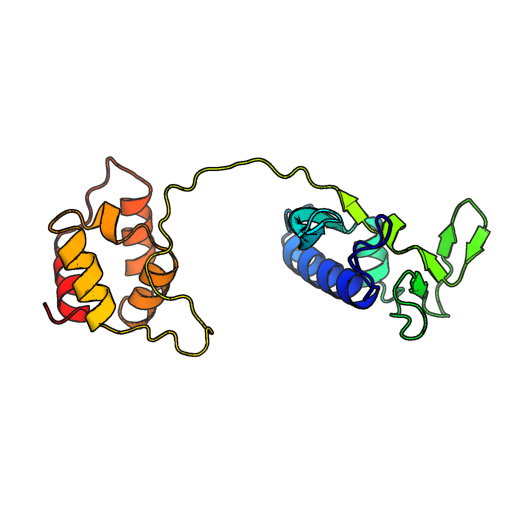 ? 23.557 -8.149 -11.896 1.00 85.25 71 GLU A C 1
ATOM 521 O O . GLU A 1 71 ? 23.844 -7.446 -10.928 1.00 85.25 71 GLU A O 1
ATOM 526 N N . ALA A 1 72 ? 24.286 -8.165 -13.014 1.00 90.25 72 ALA A N 1
ATOM 527 C CA . ALA A 1 72 ? 25.522 -7.406 -13.173 1.00 90.25 72 ALA A CA 1
ATOM 528 C C . ALA A 1 72 ? 25.284 -5.892 -13.289 1.00 90.25 72 ALA A C 1
ATOM 530 O O . ALA A 1 72 ? 26.168 -5.111 -12.944 1.00 90.25 72 ALA A O 1
ATOM 531 N N . ASN A 1 73 ? 24.104 -5.484 -13.763 1.00 90.25 73 ASN A N 1
ATOM 532 C CA . ASN A 1 73 ? 23.733 -4.087 -13.914 1.00 90.25 73 ASN A CA 1
ATOM 533 C C . ASN A 1 73 ? 22.282 -3.863 -13.449 1.00 90.25 73 ASN A C 1
ATOM 535 O O . ASN A 1 73 ? 21.349 -4.225 -14.165 1.00 90.25 73 ASN A O 1
ATOM 539 N N . PRO A 1 74 ? 22.064 -3.247 -12.273 1.00 89.31 74 PRO A N 1
ATOM 540 C CA . PRO A 1 74 ? 20.727 -3.068 -11.731 1.00 89.31 74 PRO A CA 1
ATOM 541 C C . PRO A 1 74 ? 19.902 -2.011 -12.472 1.00 89.31 74 PRO A C 1
ATOM 543 O O . PRO A 1 74 ? 18.702 -1.961 -12.221 1.00 89.31 74 PRO A O 1
ATOM 546 N N . THR A 1 75 ? 20.503 -1.169 -13.324 1.00 92.38 75 THR A N 1
ATOM 547 C CA . THR A 1 75 ? 19.818 -0.048 -13.999 1.00 92.38 75 THR A CA 1
ATOM 548 C C . THR A 1 75 ? 19.102 -0.452 -15.286 1.00 92.38 75 THR A C 1
ATOM 550 O O . THR A 1 75 ? 18.351 0.346 -15.842 1.00 92.38 75 THR A O 1
ATOM 553 N N . VAL A 1 76 ? 19.312 -1.685 -15.754 1.00 95.19 76 VAL A N 1
ATOM 554 C CA . VAL A 1 76 ? 18.730 -2.190 -17.000 1.00 95.19 76 VAL A CA 1
ATOM 555 C C . VAL A 1 76 ? 17.939 -3.473 -16.778 1.00 95.19 76 VAL A C 1
ATOM 557 O O . VAL A 1 76 ? 18.233 -4.283 -15.892 1.00 95.19 76 VAL A O 1
ATOM 560 N N . MET A 1 77 ? 16.952 -3.670 -17.640 1.00 97.00 77 MET A N 1
ATOM 561 C CA . MET A 1 77 ? 16.180 -4.890 -17.791 1.00 97.00 77 MET A CA 1
ATOM 562 C C . MET A 1 77 ? 16.643 -5.621 -19.045 1.00 97.00 77 MET A C 1
ATOM 564 O O . MET A 1 77 ? 16.711 -5.032 -20.124 1.00 97.00 77 MET A O 1
ATOM 568 N N . GLY A 1 78 ? 16.925 -6.910 -18.915 1.00 96.94 78 GLY A N 1
ATOM 569 C CA . GLY A 1 78 ? 17.231 -7.770 -20.046 1.00 96.94 78 GLY A CA 1
ATOM 570 C C . GLY A 1 78 ? 15.959 -8.191 -20.772 1.00 96.94 78 GLY A C 1
ATOM 571 O O . GLY A 1 78 ? 14.882 -8.284 -20.178 1.00 96.94 78 GLY A O 1
ATOM 572 N N . VAL A 1 79 ? 16.094 -8.487 -22.058 1.00 96.81 79 VAL A N 1
ATOM 573 C CA . VAL A 1 79 ? 15.030 -9.058 -22.885 1.00 96.81 79 VAL A CA 1
ATOM 574 C C . VAL A 1 79 ? 15.361 -10.519 -23.157 1.00 96.81 79 VAL A C 1
ATOM 576 O O . VAL A 1 79 ? 16.480 -10.843 -23.556 1.00 96.81 79 VAL A O 1
ATOM 579 N N . HIS A 1 80 ? 14.402 -11.410 -22.920 1.00 96.69 80 HIS A N 1
ATOM 580 C CA . HIS A 1 80 ? 14.568 -12.834 -23.191 1.00 96.69 80 HIS A CA 1
ATOM 581 C C . HIS A 1 80 ? 14.875 -13.062 -24.681 1.00 96.69 80 HIS A C 1
ATOM 583 O O . HIS A 1 80 ? 14.283 -12.421 -25.545 1.00 96.69 80 HIS A O 1
ATOM 589 N N . GLU A 1 81 ? 15.771 -14.003 -24.993 1.00 93.81 81 GLU A N 1
ATOM 590 C CA . GLU A 1 81 ? 16.348 -14.204 -26.338 1.00 93.81 81 GLU A CA 1
ATOM 591 C C . GLU A 1 81 ? 15.327 -14.495 -27.450 1.00 93.81 81 GLU A C 1
ATOM 593 O O . GLU A 1 81 ? 15.591 -14.281 -28.631 1.00 93.81 81 GLU A O 1
ATOM 598 N N . THR A 1 82 ? 14.144 -14.983 -27.079 1.00 94.44 82 THR A N 1
ATOM 599 C CA . THR A 1 82 ? 13.039 -15.267 -28.005 1.00 94.44 82 THR A CA 1
ATOM 600 C C . THR A 1 82 ? 12.244 -14.022 -28.393 1.00 94.44 82 THR A C 1
ATOM 602 O O . THR A 1 82 ? 11.347 -14.111 -29.230 1.00 94.44 82 THR A O 1
ATOM 605 N N . PHE A 1 83 ? 12.535 -12.879 -27.775 1.00 95.12 83 PHE A N 1
ATOM 606 C CA . PHE A 1 83 ? 11.878 -11.604 -28.014 1.00 95.12 83 PHE A CA 1
ATOM 607 C C . PHE A 1 83 ? 12.870 -10.587 -28.575 1.00 95.12 83 PHE A C 1
ATOM 609 O O . PHE A 1 83 ? 14.085 -10.703 -28.442 1.00 95.12 83 PHE A O 1
ATOM 616 N N . THR A 1 84 ? 12.340 -9.559 -29.228 1.00 92.31 84 THR A N 1
ATOM 617 C CA . THR A 1 84 ? 13.122 -8.414 -29.694 1.00 92.31 84 THR A CA 1
ATOM 618 C C . THR A 1 84 ? 12.442 -7.157 -29.197 1.00 92.31 84 THR A C 1
ATOM 620 O O . THR A 1 84 ? 11.291 -6.900 -29.546 1.00 92.31 84 THR A O 1
ATOM 623 N N . ALA A 1 85 ? 13.151 -6.368 -28.396 1.00 93.06 85 ALA A N 1
ATOM 624 C CA . ALA A 1 85 ? 12.697 -5.039 -28.029 1.00 93.06 85 ALA A CA 1
ATOM 625 C C . ALA A 1 85 ? 13.277 -4.000 -28.985 1.00 93.06 85 ALA A C 1
ATOM 627 O O . ALA A 1 85 ? 14.400 -4.139 -29.475 1.00 93.06 85 ALA A O 1
ATOM 628 N N . MET A 1 86 ? 12.510 -2.941 -29.232 1.00 93.38 86 MET A N 1
ATOM 629 C CA . MET A 1 86 ? 12.962 -1.785 -29.994 1.00 93.38 86 MET A CA 1
ATOM 630 C C . MET A 1 86 ? 12.864 -0.538 -29.128 1.00 93.38 86 MET A C 1
ATOM 632 O O . MET A 1 86 ? 11.780 -0.194 -28.665 1.00 93.38 86 MET A O 1
ATOM 636 N N . VAL A 1 87 ? 13.983 0.160 -28.969 1.00 91.81 87 VAL A N 1
ATOM 637 C CA . VAL A 1 87 ? 14.046 1.478 -28.332 1.00 91.81 87 VAL A CA 1
ATOM 638 C C . VAL A 1 87 ? 14.546 2.462 -29.377 1.00 91.81 87 VAL A C 1
ATOM 640 O O . VAL A 1 87 ? 15.552 2.208 -30.036 1.00 91.81 87 VAL A O 1
ATOM 643 N N . GLU A 1 88 ? 13.794 3.541 -29.603 1.00 90.75 88 GLU A N 1
ATOM 644 C CA . GLU A 1 88 ? 14.123 4.563 -30.612 1.00 90.75 88 GLU A CA 1
ATOM 645 C C . GLU A 1 88 ? 14.440 3.968 -32.003 1.00 90.75 88 GLU A C 1
ATOM 647 O O . GLU A 1 88 ? 15.406 4.341 -32.669 1.00 90.75 88 GLU A O 1
ATOM 652 N N . MET A 1 89 ? 13.621 3.002 -32.441 1.00 91.31 89 MET A N 1
ATOM 653 C CA . MET A 1 89 ? 13.770 2.268 -33.711 1.00 91.31 89 MET A CA 1
ATOM 654 C C . MET A 1 89 ? 15.040 1.402 -33.829 1.00 91.31 89 MET A C 1
ATOM 656 O O . MET A 1 89 ? 15.387 0.966 -34.928 1.00 91.31 89 MET A O 1
ATOM 660 N N . LYS A 1 90 ? 15.730 1.113 -32.721 1.00 93.88 90 LYS A N 1
ATOM 661 C CA . LYS A 1 90 ? 16.891 0.214 -32.683 1.00 93.88 90 LYS A CA 1
ATOM 662 C C . LYS A 1 90 ? 16.591 -1.018 -31.844 1.00 93.88 90 LYS A C 1
ATOM 664 O O . LYS A 1 90 ? 16.069 -0.907 -30.737 1.00 93.88 90 LYS A O 1
ATOM 669 N N . ALA A 1 91 ? 16.943 -2.188 -32.374 1.00 93.94 91 ALA A N 1
ATOM 670 C CA . ALA A 1 91 ? 16.852 -3.436 -31.632 1.00 93.94 91 ALA A CA 1
ATOM 671 C C . ALA A 1 91 ? 17.834 -3.419 -30.452 1.00 93.94 91 ALA A C 1
ATOM 673 O O . ALA A 1 91 ? 18.998 -3.049 -30.624 1.00 93.94 91 ALA A O 1
ATOM 674 N N . THR A 1 92 ? 17.365 -3.824 -29.276 1.00 94.94 92 THR A N 1
ATOM 675 C CA . THR A 1 92 ? 18.186 -3.934 -28.068 1.00 94.94 92 THR A CA 1
ATOM 676 C C . THR A 1 92 ? 17.798 -5.163 -27.255 1.00 94.94 92 THR A C 1
ATOM 678 O O . THR A 1 92 ? 16.647 -5.601 -27.279 1.00 94.94 92 THR A O 1
ATOM 681 N N . ASN A 1 93 ? 18.774 -5.691 -26.520 1.00 93.50 93 ASN A N 1
ATOM 682 C CA . ASN A 1 93 ? 18.592 -6.786 -25.566 1.00 93.50 93 ASN A CA 1
ATOM 683 C C . ASN A 1 93 ? 18.581 -6.287 -24.114 1.00 93.50 93 ASN A C 1
ATOM 685 O O . ASN A 1 93 ? 18.310 -7.065 -23.205 1.00 93.50 93 ASN A O 1
ATOM 689 N N . GLU A 1 94 ? 18.877 -5.003 -23.904 1.00 95.25 94 GLU A N 1
ATOM 690 C CA . GLU A 1 94 ? 18.864 -4.335 -22.606 1.00 95.25 94 GLU A CA 1
ATOM 691 C C . GLU A 1 94 ? 18.098 -3.015 -22.729 1.00 95.25 94 GLU A C 1
ATOM 693 O O . GLU A 1 94 ? 18.304 -2.241 -23.669 1.00 95.25 94 GLU A O 1
ATOM 698 N N . ILE A 1 95 ? 17.184 -2.774 -21.796 1.00 96.25 95 ILE A N 1
ATOM 699 C CA . ILE A 1 95 ? 16.317 -1.596 -21.756 1.00 96.25 95 ILE A CA 1
ATOM 700 C C . ILE A 1 95 ? 16.585 -0.875 -20.440 1.00 96.25 95 ILE A C 1
ATOM 702 O O . ILE A 1 95 ? 16.606 -1.512 -19.390 1.00 96.25 95 ILE A O 1
ATOM 706 N N . ASP A 1 96 ? 16.776 0.442 -20.484 1.00 95.56 96 ASP A N 1
ATOM 707 C CA . ASP A 1 96 ? 16.880 1.247 -19.265 1.00 95.56 96 ASP A CA 1
ATOM 708 C C . ASP A 1 96 ? 15.582 1.138 -18.452 1.00 95.56 96 ASP A C 1
ATOM 710 O O . ASP A 1 96 ? 14.475 1.287 -18.979 1.00 95.56 96 ASP A O 1
ATOM 714 N N . ASN A 1 97 ? 15.722 0.853 -17.159 1.00 95.62 97 ASN A N 1
ATOM 715 C CA . ASN A 1 97 ? 14.607 0.623 -16.251 1.00 95.62 97 ASN A CA 1
ATOM 716 C C . ASN A 1 97 ? 13.590 1.773 -16.228 1.00 95.62 97 ASN A C 1
ATOM 718 O O . ASN A 1 97 ? 12.397 1.533 -16.039 1.00 95.62 97 ASN A O 1
ATOM 722 N N . ASN A 1 98 ? 14.038 3.008 -16.449 1.00 95.44 98 ASN A N 1
ATOM 723 C CA . ASN A 1 98 ? 13.190 4.190 -16.389 1.00 95.44 98 ASN A CA 1
ATOM 724 C C . ASN A 1 98 ? 12.143 4.229 -17.515 1.00 95.44 98 ASN A C 1
ATOM 726 O O . ASN A 1 98 ? 11.092 4.837 -17.330 1.00 95.44 98 ASN A O 1
ATOM 730 N N . PHE A 1 99 ? 12.349 3.517 -18.634 1.00 95.69 99 PHE A N 1
ATOM 731 C CA . PHE A 1 99 ? 11.324 3.378 -19.684 1.00 95.69 99 PHE A CA 1
ATOM 732 C C . PHE A 1 99 ? 10.077 2.614 -19.220 1.00 95.69 99 PHE A C 1
ATOM 734 O O . PHE A 1 99 ? 9.014 2.739 -19.829 1.00 95.69 99 PHE A O 1
ATOM 741 N N . PHE A 1 100 ? 10.186 1.824 -18.152 1.00 96.75 100 PHE A N 1
ATOM 742 C CA . PHE A 1 100 ? 9.062 1.064 -17.615 1.00 96.75 100 PHE A CA 1
ATOM 743 C C . PHE A 1 100 ? 8.270 1.819 -16.553 1.00 96.75 100 PHE A C 1
ATOM 745 O O . PHE A 1 100 ? 7.261 1.292 -16.097 1.00 96.75 100 PHE A O 1
ATOM 752 N N . LEU A 1 101 ? 8.707 3.006 -16.127 1.00 96.62 101 LEU A N 1
ATOM 753 C CA . LEU A 1 101 ? 8.151 3.687 -14.961 1.00 96.62 101 LEU A CA 1
ATOM 754 C C . LEU A 1 101 ? 7.289 4.888 -15.353 1.00 96.62 101 LEU A C 1
ATOM 756 O O . LEU A 1 101 ? 7.696 5.758 -16.119 1.00 96.62 101 LEU A O 1
ATOM 760 N N . CYS A 1 102 ? 6.106 4.967 -14.752 1.00 96.31 102 CYS A N 1
ATOM 761 C CA . CYS A 1 102 ? 5.214 6.117 -14.817 1.00 96.31 102 CYS A CA 1
ATOM 762 C C . CYS A 1 102 ? 5.135 6.767 -13.432 1.00 96.31 102 CYS A C 1
ATOM 764 O O . CYS A 1 102 ? 4.785 6.103 -12.458 1.00 96.31 102 CYS A O 1
ATOM 766 N N . VAL A 1 103 ? 5.454 8.060 -13.330 1.00 95.56 103 VAL A N 1
ATOM 767 C CA . VAL A 1 103 ? 5.418 8.800 -12.056 1.00 95.56 103 VAL A CA 1
ATOM 768 C C . VAL A 1 103 ? 3.974 9.024 -11.605 1.00 95.56 103 VAL A C 1
ATOM 770 O O . VAL A 1 103 ? 3.142 9.496 -12.380 1.00 95.56 103 VAL A O 1
ATOM 773 N N . VAL A 1 104 ? 3.699 8.757 -10.328 1.00 95.81 104 VAL A N 1
ATOM 774 C CA . VAL A 1 104 ? 2.413 9.025 -9.675 1.00 95.81 104 VAL A CA 1
ATOM 775 C C . VAL A 1 104 ? 2.553 10.221 -8.729 1.00 95.81 104 VAL A C 1
ATOM 777 O O . VAL A 1 104 ? 3.450 10.227 -7.882 1.00 95.81 104 VAL A O 1
ATOM 780 N N . PRO A 1 105 ? 1.675 11.237 -8.816 1.00 93.44 105 PRO A N 1
ATOM 781 C CA . PRO A 1 105 ? 1.689 12.356 -7.883 1.00 93.44 105 PRO A CA 1
ATOM 782 C C . PRO A 1 105 ? 1.414 11.913 -6.441 1.00 93.44 105 PRO A C 1
ATOM 784 O O . PRO A 1 105 ? 0.403 11.270 -6.160 1.00 93.44 105 PRO A O 1
ATOM 787 N N . VAL A 1 106 ? 2.276 12.327 -5.512 1.00 90.12 106 VAL A N 1
ATOM 788 C CA . VAL A 1 106 ? 2.065 12.148 -4.070 1.00 90.12 106 VAL A CA 1
ATOM 789 C C . VAL A 1 106 ? 1.461 13.428 -3.501 1.00 90.12 106 VAL A C 1
ATOM 791 O O . VAL A 1 106 ? 2.031 14.508 -3.651 1.00 90.12 106 VAL A O 1
ATOM 794 N N . GLN A 1 107 ? 0.303 13.315 -2.850 1.00 89.25 107 GLN A N 1
ATOM 795 C CA . GLN A 1 107 ? -0.365 14.438 -2.192 1.00 89.25 107 GLN A CA 1
ATOM 796 C C . GLN A 1 107 ? -0.364 14.252 -0.671 1.00 89.25 107 GLN A C 1
ATOM 798 O O . GLN A 1 107 ? -0.552 13.129 -0.198 1.00 89.25 107 GLN A O 1
ATOM 803 N N . PRO A 1 108 ? -0.174 15.330 0.110 1.00 88.12 108 PRO A N 1
ATOM 804 C CA . PRO A 1 108 ? -0.339 15.261 1.552 1.00 88.12 108 PRO A CA 1
ATOM 805 C C . PRO A 1 108 ? -1.804 14.965 1.887 1.00 88.12 108 PRO A C 1
ATOM 807 O O . PRO A 1 108 ? -2.715 15.599 1.354 1.00 88.12 108 PRO A O 1
ATOM 810 N N . TYR A 1 109 ? -2.021 14.014 2.789 1.00 87.44 109 TYR A N 1
ATOM 811 C CA . TYR A 1 109 ? -3.344 13.620 3.254 1.00 87.44 109 TYR A CA 1
ATOM 812 C C . TYR A 1 109 ? -3.309 13.356 4.757 1.00 87.44 109 TYR A C 1
ATOM 814 O O . TYR A 1 109 ? -2.395 12.698 5.256 1.00 87.44 109 TYR A O 1
ATOM 822 N N . GLU A 1 110 ? -4.312 13.858 5.474 1.00 89.12 110 GLU A N 1
ATOM 823 C CA . GLU A 1 110 ? -4.506 13.572 6.893 1.00 89.12 110 GLU A CA 1
ATOM 824 C C . GLU A 1 110 ? -5.584 12.496 7.038 1.00 89.12 110 GLU A C 1
ATOM 826 O O . GLU A 1 110 ? -6.742 12.694 6.667 1.00 89.12 110 GLU A O 1
ATOM 831 N N . SER A 1 111 ? -5.181 11.327 7.535 1.00 87.69 111 SER A N 1
ATOM 832 C CA . SER A 1 111 ? -6.079 10.188 7.713 1.00 87.69 111 SER A CA 1
ATOM 833 C C . SER A 1 111 ? -6.928 10.338 8.971 1.00 87.69 111 SER A C 1
ATOM 835 O O . SER A 1 111 ? -6.438 10.751 10.019 1.00 87.69 111 SER A O 1
ATOM 837 N N . ALA A 1 112 ? -8.187 9.906 8.890 1.00 87.50 112 ALA A N 1
ATOM 838 C CA . ALA A 1 112 ? -9.051 9.750 10.059 1.00 87.50 112 ALA A CA 1
ATOM 839 C C . ALA A 1 112 ? -8.709 8.504 10.903 1.00 87.50 112 ALA A C 1
ATOM 841 O O . ALA A 1 112 ? -9.261 8.337 11.991 1.00 87.50 112 ALA A O 1
ATOM 842 N N . LEU A 1 113 ? -7.845 7.615 10.396 1.00 91.31 113 LEU A N 1
ATOM 843 C CA . LEU A 1 113 ? -7.373 6.436 11.117 1.00 91.31 113 LEU A CA 1
ATOM 844 C C . LEU A 1 113 ? -6.136 6.767 11.954 1.00 91.31 113 LEU A C 1
ATOM 846 O O . LEU A 1 113 ? -5.188 7.396 11.486 1.00 91.31 113 LEU A O 1
ATOM 850 N N . HIS A 1 114 ? -6.139 6.271 13.180 1.00 90.81 114 HIS A N 1
ATOM 851 C CA . HIS A 1 114 ? -5.018 6.267 14.096 1.00 90.81 114 HIS A CA 1
ATOM 852 C C . HIS A 1 114 ? -4.116 5.045 13.862 1.00 90.81 114 HIS A C 1
ATOM 854 O O . HIS A 1 114 ? -4.544 4.016 13.336 1.00 90.81 114 HIS A O 1
ATOM 860 N N . CYS A 1 115 ? -2.858 5.181 14.282 1.00 90.50 115 CYS A N 1
ATOM 861 C CA . CYS A 1 115 ? -1.835 4.134 14.236 1.00 90.50 115 CYS A CA 1
ATOM 862 C C . CYS A 1 115 ? -1.239 3.936 15.641 1.00 90.50 115 CYS A C 1
ATOM 864 O O . CYS A 1 115 ? -0.032 4.083 15.843 1.00 90.50 115 CYS A O 1
ATOM 866 N N . GLU A 1 116 ? -2.097 3.692 16.631 1.00 91.81 116 GLU A N 1
ATOM 867 C CA . GLU A 1 116 ? -1.711 3.503 18.036 1.00 91.81 116 GLU A CA 1
ATOM 868 C C . GLU A 1 116 ? -1.544 2.025 18.397 1.00 91.81 116 GLU A C 1
ATOM 870 O O . GLU A 1 116 ? -0.726 1.686 19.256 1.00 91.81 116 GLU A O 1
ATOM 875 N N . PHE A 1 117 ? -2.303 1.134 17.752 1.00 93.75 117 PHE A N 1
ATOM 876 C CA . PHE A 1 117 ? -2.215 -0.292 18.018 1.00 93.75 117 PHE A CA 1
ATOM 877 C C . PHE A 1 117 ? -0.986 -0.905 17.328 1.00 93.75 117 PHE A C 1
ATOM 879 O O . PHE A 1 117 ? -0.685 -0.575 16.176 1.00 93.75 117 PHE A O 1
ATOM 886 N N . PRO A 1 118 ? -0.254 -1.817 17.995 1.00 91.94 118 PRO A N 1
ATOM 887 C CA . PRO A 1 118 ? 0.997 -2.327 17.456 1.00 91.94 118 PRO A CA 1
ATOM 888 C C . PRO A 1 118 ? 0.812 -3.078 16.114 1.00 91.94 118 PRO A C 1
ATOM 890 O O . PRO A 1 118 ? -0.015 -3.996 16.039 1.00 91.94 118 PRO A O 1
ATOM 893 N N . PRO A 1 119 ? 1.595 -2.747 15.064 1.00 89.06 119 PRO A N 1
ATOM 894 C CA . PRO A 1 119 ? 1.490 -3.399 13.759 1.00 89.06 119 PRO A CA 1
ATOM 895 C C . PRO A 1 119 ? 1.808 -4.897 13.790 1.00 89.06 119 PRO A C 1
ATOM 897 O O . PRO A 1 119 ? 2.583 -5.376 14.629 1.00 89.06 119 PRO A O 1
ATOM 900 N N . LEU A 1 120 ? 1.240 -5.622 12.821 1.00 86.12 120 LEU A N 1
ATOM 901 C CA . LEU A 1 120 ? 1.579 -7.018 12.535 1.00 86.12 120 LEU A CA 1
ATOM 902 C C . LEU A 1 120 ? 3.035 -7.162 12.071 1.00 86.12 120 LEU A C 1
ATOM 904 O O . LEU A 1 120 ? 3.598 -6.252 11.469 1.00 86.12 120 LEU A O 1
ATOM 908 N N . HIS A 1 121 ? 3.617 -8.337 12.326 1.00 85.19 121 HIS A N 1
ATOM 909 C CA . HIS A 1 121 ? 4.940 -8.746 11.830 1.00 85.19 121 HIS A CA 1
ATOM 910 C C . HIS A 1 121 ? 6.106 -7.807 12.191 1.00 85.19 121 HIS A C 1
ATOM 912 O O . HIS A 1 121 ? 7.128 -7.793 11.510 1.00 85.19 121 HIS A O 1
ATOM 918 N N . ARG A 1 122 ? 5.985 -7.044 13.284 1.00 85.75 122 ARG A N 1
ATOM 919 C CA . ARG A 1 122 ? 7.073 -6.220 13.819 1.00 85.75 122 ARG A CA 1
ATOM 920 C C . ARG A 1 122 ? 7.714 -6.908 15.021 1.00 85.75 122 ARG A C 1
ATOM 922 O O . ARG A 1 122 ? 7.040 -7.214 16.001 1.00 85.75 122 ARG A O 1
ATOM 929 N N . GLU A 1 123 ? 9.019 -7.133 14.956 1.00 82.44 123 GLU A N 1
ATOM 930 C CA . GLU A 1 123 ? 9.773 -7.726 16.061 1.00 82.44 123 GLU A CA 1
ATOM 931 C C . GLU A 1 123 ? 9.630 -6.875 17.339 1.00 82.44 123 GLU A C 1
ATOM 933 O O . GLU A 1 123 ? 9.687 -5.646 17.293 1.00 82.44 123 GLU A O 1
ATOM 938 N N . GLY A 1 124 ? 9.359 -7.525 18.475 1.00 80.38 124 GLY A N 1
ATOM 939 C CA . GLY A 1 124 ? 9.112 -6.858 19.762 1.00 80.38 124 GLY A CA 1
ATOM 940 C C . GLY A 1 124 ? 7.729 -6.200 19.920 1.00 80.38 124 GLY A C 1
ATOM 941 O O . GLY A 1 124 ? 7.400 -5.740 21.013 1.00 80.38 124 GLY A O 1
ATOM 942 N N . SER A 1 125 ? 6.896 -6.180 18.875 1.00 81.19 125 SER A N 1
ATOM 943 C CA . SER A 1 125 ? 5.516 -5.680 18.919 1.00 81.19 125 SER A CA 1
ATOM 944 C C . SER A 1 125 ? 4.582 -6.731 19.522 1.00 81.19 125 SER A C 1
ATOM 946 O O . SER A 1 125 ? 4.337 -7.777 18.923 1.00 81.19 125 SER A O 1
ATOM 948 N N . MET A 1 126 ? 4.042 -6.466 20.714 1.00 83.31 126 MET A N 1
ATOM 949 C CA . MET A 1 126 ? 3.139 -7.394 21.404 1.00 83.31 126 MET A CA 1
ATOM 950 C C . MET A 1 126 ? 1.684 -6.927 21.286 1.00 83.31 126 MET A C 1
ATOM 952 O O . MET A 1 126 ? 1.217 -6.079 22.050 1.00 83.31 126 MET A O 1
ATOM 956 N N . ARG A 1 127 ? 0.941 -7.526 20.348 1.00 88.88 127 ARG A N 1
ATOM 957 C CA . ARG A 1 127 ? -0.514 -7.352 20.194 1.00 88.88 127 ARG A CA 1
ATOM 958 C C . ARG A 1 127 ? -1.255 -8.126 21.283 1.00 88.88 127 ARG A C 1
ATOM 960 O O . ARG A 1 127 ? -1.504 -9.321 21.147 1.00 88.88 127 ARG A O 1
ATOM 967 N N . THR A 1 128 ? -1.574 -7.463 22.390 1.00 91.69 128 THR A N 1
ATOM 968 C CA . THR A 1 128 ? -2.174 -8.117 23.564 1.00 91.69 128 THR A CA 1
ATOM 969 C C . THR A 1 128 ? -3.536 -7.537 23.919 1.00 91.69 128 THR A C 1
ATOM 971 O O . THR A 1 128 ? -3.821 -6.366 23.670 1.00 91.69 128 THR A O 1
ATOM 974 N N . ARG A 1 129 ? -4.360 -8.342 24.602 1.00 93.88 129 ARG A N 1
ATOM 975 C CA . ARG A 1 129 ? -5.626 -7.888 25.207 1.00 93.88 129 ARG A CA 1
ATOM 976 C C . ARG A 1 129 ? -5.412 -6.731 26.189 1.00 93.88 129 ARG A C 1
ATOM 978 O O . ARG A 1 129 ? -6.233 -5.825 26.260 1.00 93.88 129 ARG A O 1
ATOM 985 N N . SER A 1 130 ? -4.273 -6.717 26.886 1.00 92.50 130 SER A N 1
ATOM 986 C CA . SER A 1 130 ? -3.879 -5.619 27.774 1.00 92.50 130 SER A CA 1
ATOM 987 C C . SER A 1 130 ? -3.727 -4.291 27.027 1.00 92.50 130 SER A C 1
ATOM 989 O O . SER A 1 130 ? -4.153 -3.262 27.543 1.00 92.50 130 SER A O 1
ATOM 991 N N . MET A 1 131 ? -3.174 -4.311 25.809 1.00 92.44 131 MET A N 1
ATOM 992 C CA . MET A 1 131 ? -3.058 -3.117 24.964 1.00 92.44 131 MET A CA 1
ATOM 993 C C . MET A 1 131 ? -4.433 -2.626 24.502 1.00 92.44 131 MET A C 1
ATOM 995 O O . MET A 1 131 ? -4.734 -1.441 24.621 1.00 92.44 131 MET A O 1
ATOM 999 N N . LEU A 1 132 ? -5.306 -3.543 24.064 1.00 94.75 132 LEU A N 1
ATOM 1000 C CA . LEU A 1 132 ? -6.695 -3.208 23.733 1.00 94.75 132 LEU A CA 1
ATOM 1001 C C . LEU A 1 132 ? -7.385 -2.529 24.926 1.00 94.75 132 LEU A C 1
ATOM 1003 O O . LEU A 1 132 ? -7.965 -1.457 24.780 1.00 94.75 132 LEU A O 1
ATOM 1007 N N . LYS A 1 133 ? -7.250 -3.096 26.130 1.00 94.56 133 LYS A N 1
ATOM 1008 C CA . LYS A 1 133 ? -7.803 -2.517 27.362 1.00 94.56 133 LYS A CA 1
ATOM 1009 C C . LYS A 1 133 ? -7.276 -1.107 27.642 1.00 94.56 133 LYS A C 1
ATOM 1011 O O . LYS A 1 133 ? -8.050 -0.247 28.055 1.00 94.56 133 LYS A O 1
ATOM 1016 N N . GLN A 1 134 ? -5.985 -0.859 27.424 1.00 93.81 134 GLN A N 1
ATOM 1017 C CA . GLN A 1 134 ? -5.380 0.466 27.601 1.00 93.81 134 GLN A CA 1
ATOM 1018 C C . GLN A 1 134 ? -5.943 1.495 26.616 1.00 93.81 134 GLN A C 1
ATOM 1020 O O . GLN A 1 134 ? -6.287 2.598 27.039 1.00 93.81 134 GLN A O 1
ATOM 1025 N N . ILE A 1 135 ? -6.096 1.131 25.339 1.00 94.44 135 ILE A N 1
ATOM 1026 C CA . ILE A 1 135 ? -6.701 2.010 24.328 1.00 94.44 135 ILE A CA 1
ATOM 1027 C C . ILE A 1 135 ? -8.157 2.306 24.688 1.00 94.44 135 ILE A C 1
ATOM 1029 O O . ILE A 1 135 ? -8.535 3.469 24.797 1.00 94.44 135 ILE A O 1
ATOM 1033 N N . LEU A 1 136 ? -8.962 1.284 24.982 1.00 94.38 136 LEU A N 1
ATOM 1034 C CA . LEU A 1 136 ? -10.357 1.489 25.385 1.00 94.38 136 LEU A CA 1
ATOM 1035 C C . LEU A 1 136 ? -10.464 2.381 26.631 1.00 94.38 136 LEU A C 1
ATOM 1037 O O . LEU A 1 136 ? -11.334 3.241 26.703 1.00 94.38 136 LEU A O 1
ATOM 1041 N N . HIS A 1 137 ? -9.553 2.233 27.598 1.00 93.94 137 HIS A N 1
ATOM 1042 C CA . HIS A 1 137 ? -9.513 3.104 28.771 1.00 93.94 137 HIS A CA 1
ATOM 1043 C C . HIS A 1 137 ? -9.152 4.555 28.415 1.00 93.94 137 HIS A C 1
ATOM 1045 O O . HIS A 1 137 ? -9.753 5.479 28.959 1.00 93.94 137 HIS A O 1
ATOM 1051 N N . LYS A 1 138 ? -8.191 4.771 27.508 1.00 94.81 138 LYS A N 1
ATOM 1052 C CA . LYS A 1 138 ? -7.781 6.106 27.044 1.00 94.81 138 LYS A CA 1
ATOM 1053 C C . LYS A 1 138 ? -8.943 6.867 26.395 1.00 94.81 138 LYS A C 1
ATOM 1055 O O . LYS A 1 138 ? -9.115 8.048 26.677 1.00 94.81 138 LYS A O 1
ATOM 1060 N N . TYR A 1 139 ? -9.740 6.192 25.569 1.00 94.00 139 TYR A N 1
ATOM 1061 C CA . TYR A 1 139 ? -10.889 6.784 24.869 1.00 94.00 139 TYR A CA 1
ATOM 1062 C C . TYR A 1 139 ? -12.205 6.711 25.671 1.00 94.00 139 TYR A C 1
ATOM 1064 O O . TYR A 1 139 ? -13.211 7.331 25.319 1.00 94.00 139 TYR A O 1
ATOM 1072 N N . GLY A 1 140 ? -12.218 5.990 26.794 1.00 90.00 140 GLY A N 1
ATOM 1073 C CA . GLY A 1 140 ? -13.333 5.944 27.733 1.00 90.00 140 GLY A CA 1
ATOM 1074 C C . GLY A 1 140 ? -14.588 5.298 27.144 1.00 90.00 140 GLY A C 1
ATOM 1075 O O . GLY A 1 140 ? -14.666 4.080 27.011 1.00 90.00 140 GLY A O 1
ATOM 1076 N N . ARG A 1 141 ? -15.616 6.113 26.868 1.00 86.50 141 ARG A N 1
ATOM 1077 C CA . ARG A 1 141 ? -16.891 5.653 26.279 1.00 86.50 141 ARG A CA 1
ATOM 1078 C C . ARG A 1 141 ? -16.954 5.827 24.762 1.00 86.50 141 ARG A C 1
ATOM 1080 O O . ARG A 1 141 ? -17.926 5.382 24.153 1.00 86.50 141 ARG A O 1
ATOM 1087 N N . ASP A 1 142 ? -15.949 6.456 24.159 1.00 92.62 142 ASP A N 1
ATOM 1088 C CA . ASP A 1 142 ? -15.911 6.687 22.720 1.00 92.62 142 ASP A CA 1
ATOM 1089 C C . ASP A 1 142 ? -15.256 5.508 21.988 1.00 92.62 142 ASP A C 1
ATOM 1091 O O . ASP A 1 142 ? -14.087 5.535 21.601 1.00 92.62 142 ASP A O 1
ATOM 1095 N N . TYR A 1 143 ? -16.031 4.436 21.814 1.00 93.50 143 TYR A N 1
ATOM 1096 C CA . TYR A 1 143 ? -15.580 3.261 21.066 1.00 93.50 143 TYR A CA 1
ATOM 1097 C C . TYR A 1 143 ? -15.325 3.587 19.596 1.00 93.50 143 TYR A C 1
ATOM 1099 O O . TYR A 1 143 ? -14.454 2.970 18.996 1.00 93.50 143 TYR A O 1
ATOM 1107 N N . LYS A 1 144 ? -16.044 4.548 18.999 1.00 94.06 144 LYS A N 1
ATOM 1108 C CA . LYS A 1 144 ? -15.831 4.878 17.586 1.00 94.06 144 LYS A CA 1
ATOM 1109 C C . LYS A 1 144 ? -14.444 5.483 17.394 1.00 94.06 144 LYS A C 1
ATOM 1111 O O . LYS A 1 144 ? -13.707 5.019 16.532 1.00 94.06 144 LYS A O 1
ATOM 1116 N N . ALA A 1 145 ? -14.053 6.433 18.240 1.00 93.00 145 ALA A N 1
ATOM 1117 C CA . ALA A 1 145 ? -12.702 6.983 18.213 1.00 93.00 145 ALA A CA 1
ATOM 1118 C C . ALA A 1 145 ? -11.634 5.924 18.545 1.00 93.00 145 ALA A C 1
ATOM 1120 O O . ALA A 1 145 ? -10.623 5.842 17.854 1.00 93.00 145 ALA A O 1
ATOM 1121 N N . ALA A 1 146 ? -11.880 5.065 19.542 1.00 94.19 146 ALA A N 1
ATOM 1122 C CA . ALA A 1 146 ? -10.931 4.021 19.940 1.00 94.19 146 ALA A CA 1
ATOM 1123 C C . ALA A 1 146 ? -10.661 2.985 18.836 1.00 94.19 146 ALA A C 1
ATOM 1125 O O . ALA A 1 146 ? -9.545 2.491 18.704 1.00 94.19 146 ALA A O 1
ATOM 1126 N N . LEU A 1 147 ? -11.696 2.626 18.071 1.00 95.31 147 LEU A N 1
ATOM 1127 C CA . LEU A 1 147 ? -11.645 1.574 17.055 1.00 95.31 147 LEU A CA 1
ATOM 1128 C C . LEU A 1 147 ? -11.239 2.087 15.668 1.00 95.31 147 LEU A C 1
ATOM 1130 O O . LEU A 1 147 ? -11.100 1.278 14.751 1.00 95.31 147 LEU A O 1
ATOM 1134 N N . ARG A 1 148 ? -11.020 3.398 15.493 1.00 95.12 148 ARG A N 1
ATOM 1135 C CA . ARG A 1 148 ? -10.462 3.992 14.263 1.00 95.12 148 ARG A CA 1
ATOM 1136 C C . ARG A 1 148 ? -8.971 3.681 14.106 1.00 95.12 148 ARG A C 1
ATOM 1138 O O . ARG A 1 148 ? -8.176 4.564 13.832 1.00 95.12 148 ARG A O 1
ATOM 1145 N N . ASP A 1 149 ? -8.588 2.422 14.257 1.00 95.19 149 ASP A N 1
ATOM 1146 C CA . ASP A 1 149 ? -7.230 1.926 14.071 1.00 95.19 149 ASP A CA 1
ATOM 1147 C C . ASP A 1 149 ? -7.293 0.592 13.320 1.00 95.19 149 ASP A C 1
ATOM 1149 O O . ASP A 1 149 ? -7.914 -0.376 13.768 1.00 95.19 149 ASP A O 1
ATOM 1153 N N . PHE A 1 150 ? -6.659 0.539 12.148 1.00 94.62 150 PHE A N 1
ATOM 1154 C CA . PHE A 1 150 ? -6.714 -0.640 11.287 1.00 94.62 150 PHE A CA 1
ATOM 1155 C C . PHE A 1 150 ? -6.074 -1.872 11.942 1.00 94.62 150 PHE A C 1
ATOM 1157 O O . PHE A 1 150 ? -6.616 -2.973 11.855 1.00 94.62 150 PHE A O 1
ATOM 1164 N N . HIS A 1 151 ? -4.944 -1.713 12.636 1.00 94.69 151 HIS A N 1
ATOM 1165 C CA . HIS A 1 151 ? -4.267 -2.839 13.278 1.00 94.69 151 HIS A CA 1
ATOM 1166 C C . HIS A 1 151 ? -5.056 -3.375 14.471 1.00 94.69 151 HIS A C 1
ATOM 1168 O O . HIS A 1 151 ? -5.022 -4.585 14.720 1.00 94.69 151 HIS A O 1
ATOM 1174 N N . LEU A 1 152 ? -5.793 -2.505 15.164 1.00 95.19 152 LEU A N 1
ATOM 1175 C CA . LEU A 1 152 ? -6.743 -2.904 16.197 1.00 95.19 152 LEU A CA 1
ATOM 1176 C C . LEU A 1 152 ? -7.896 -3.714 15.598 1.00 95.19 152 LEU A C 1
ATOM 1178 O O . LEU A 1 152 ? -8.212 -4.784 16.114 1.00 95.19 152 LEU A O 1
ATOM 1182 N N . LEU A 1 153 ? -8.493 -3.263 14.491 1.00 95.25 153 LEU A N 1
ATOM 1183 C CA . LEU A 1 153 ? -9.573 -3.997 13.818 1.00 95.25 153 LEU A CA 1
ATOM 1184 C C . LEU A 1 153 ? -9.114 -5.382 13.346 1.00 95.25 153 LEU A C 1
ATOM 1186 O O . LEU A 1 153 ? -9.807 -6.372 13.572 1.00 95.25 153 LEU A O 1
ATOM 1190 N N . VAL A 1 154 ? -7.905 -5.478 12.787 1.00 94.38 154 VAL A N 1
ATOM 1191 C CA . VAL A 1 154 ? -7.294 -6.765 12.417 1.00 94.38 154 VAL A CA 1
ATOM 1192 C C . VAL A 1 154 ? -7.029 -7.646 13.645 1.00 94.38 154 VAL A C 1
ATOM 1194 O O . VAL A 1 154 ? -7.057 -8.863 13.540 1.00 94.38 154 VAL A O 1
ATOM 1197 N N . PHE A 1 155 ? -6.765 -7.070 14.819 1.00 94.75 155 PHE A N 1
ATOM 1198 C CA . PHE A 1 155 ? -6.672 -7.837 16.066 1.00 94.75 155 PHE A CA 1
ATOM 1199 C C . PHE A 1 155 ? -8.029 -8.327 16.566 1.00 94.75 155 PHE A C 1
ATOM 1201 O O . PHE A 1 155 ? -8.131 -9.453 17.042 1.00 94.75 155 PHE A O 1
ATOM 1208 N N . LEU A 1 156 ? -9.082 -7.521 16.443 1.00 95.62 156 LEU A N 1
ATOM 1209 C CA . LEU A 1 156 ? -10.431 -7.955 16.801 1.00 95.62 156 LEU A CA 1
ATOM 1210 C C . LEU A 1 156 ? -10.947 -9.062 15.880 1.00 95.62 156 LEU A C 1
ATOM 1212 O O . LEU A 1 156 ? -11.684 -9.921 16.353 1.00 95.62 156 LEU A O 1
ATOM 1216 N N . ALA A 1 157 ? -10.518 -9.094 14.618 1.00 95.50 157 ALA A N 1
ATOM 1217 C CA . ALA A 1 157 ? -10.842 -10.171 13.683 1.00 95.50 157 ALA A CA 1
ATOM 1218 C C . ALA A 1 157 ? -10.307 -11.555 14.113 1.00 95.50 157 ALA A C 1
ATOM 1220 O O . ALA A 1 157 ? -10.790 -12.567 13.617 1.00 95.50 157 ALA A O 1
ATOM 1221 N N . ASP A 1 158 ? -9.362 -11.621 15.062 1.00 93.75 158 ASP A N 1
ATOM 1222 C CA . ASP A 1 158 ? -8.918 -12.888 15.665 1.00 93.75 158 ASP A CA 1
ATOM 1223 C C . ASP A 1 158 ? -9.949 -13.448 16.680 1.00 93.75 158 ASP A C 1
ATOM 1225 O O . ASP A 1 158 ? -9.841 -14.599 17.108 1.00 93.75 158 ASP A O 1
ATOM 1229 N N . PHE A 1 159 ? -10.932 -12.640 17.105 1.00 94.81 159 PHE A N 1
ATOM 1230 C CA . PHE A 1 159 ? -11.926 -12.984 18.138 1.00 94.81 159 PHE A CA 1
ATOM 1231 C C . PHE A 1 159 ? -13.382 -12.820 17.692 1.00 94.81 159 PHE A C 1
ATOM 1233 O O . PHE A 1 159 ? -14.262 -13.455 18.271 1.00 94.81 159 PHE A O 1
ATOM 1240 N N . LEU A 1 160 ? -13.632 -11.945 16.722 1.00 95.88 160 LEU A N 1
ATOM 1241 C CA . LEU A 1 160 ? -14.941 -11.651 16.148 1.00 95.88 160 LEU A CA 1
ATOM 1242 C C . LEU A 1 160 ? -15.025 -12.218 14.731 1.00 95.88 160 LEU A C 1
ATOM 1244 O O . LEU A 1 160 ? -14.003 -12.428 14.078 1.00 95.88 160 LEU A O 1
ATOM 1248 N N . ASP A 1 161 ? -16.239 -12.440 14.238 1.00 95.50 161 ASP A N 1
ATOM 1249 C CA . ASP A 1 161 ? -16.439 -12.979 12.900 1.00 95.50 161 ASP A CA 1
ATOM 1250 C C . ASP A 1 161 ? -16.018 -11.956 11.828 1.00 95.50 161 ASP A C 1
ATOM 1252 O O . ASP A 1 161 ? -16.550 -10.845 11.735 1.00 95.50 161 ASP A O 1
ATOM 1256 N N . LEU A 1 162 ? -15.047 -12.340 10.996 1.00 94.50 162 LEU A N 1
ATOM 1257 C CA . LEU A 1 162 ? -14.498 -11.498 9.931 1.00 94.50 162 LEU A CA 1
ATOM 1258 C C . LEU A 1 162 ? -15.535 -11.144 8.850 1.00 94.50 162 LEU A C 1
ATOM 1260 O O . LEU A 1 162 ? -15.418 -10.099 8.210 1.00 94.50 162 LEU A O 1
ATOM 1264 N N . HIS A 1 163 ? -16.530 -12.002 8.626 1.00 94.25 163 HIS A N 1
ATOM 1265 C CA . HIS A 1 163 ? -17.529 -11.849 7.572 1.00 94.25 163 HIS A CA 1
ATOM 1266 C C . HIS A 1 163 ? -18.845 -11.243 8.073 1.00 94.25 163 HIS A C 1
ATOM 1268 O O . HIS A 1 163 ? -19.567 -10.649 7.271 1.00 94.25 163 HIS A O 1
ATOM 1274 N N . ALA A 1 164 ? -19.151 -11.360 9.367 1.00 94.06 164 ALA A N 1
ATOM 1275 C CA . ALA A 1 164 ? -20.376 -10.831 9.965 1.00 94.06 164 ALA A CA 1
ATOM 1276 C C . ALA A 1 164 ? -20.142 -9.613 10.875 1.00 94.06 164 ALA A C 1
ATOM 1278 O O . ALA A 1 164 ? -20.785 -8.581 10.682 1.00 94.06 164 ALA A O 1
ATOM 1279 N N . ASP A 1 165 ? -19.211 -9.692 11.827 1.00 95.50 165 ASP A N 1
ATOM 1280 C CA . ASP A 1 165 ? -19.065 -8.686 12.887 1.00 95.50 165 ASP A CA 1
ATOM 1281 C C . ASP A 1 165 ? -18.201 -7.499 12.437 1.00 95.50 165 ASP A C 1
ATOM 1283 O O . ASP A 1 165 ? -18.596 -6.335 12.555 1.00 95.50 165 ASP A O 1
ATOM 1287 N N . ILE A 1 166 ? -17.015 -7.784 11.883 1.00 95.94 166 ILE A N 1
ATOM 1288 C CA . ILE A 1 166 ? -16.048 -6.754 11.470 1.00 95.94 166 ILE A CA 1
ATOM 1289 C C . ILE A 1 166 ? -16.638 -5.776 10.439 1.00 95.94 166 ILE A C 1
ATOM 1291 O O . ILE A 1 166 ? -16.469 -4.567 10.629 1.00 95.94 166 ILE A O 1
ATOM 1295 N N . PRO A 1 167 ? -17.380 -6.210 9.397 1.00 95.62 167 PRO A N 1
ATOM 1296 C CA . PRO A 1 167 ? -17.987 -5.282 8.444 1.00 95.62 167 PRO A CA 1
ATOM 1297 C C . PRO A 1 167 ? -19.003 -4.335 9.091 1.00 95.62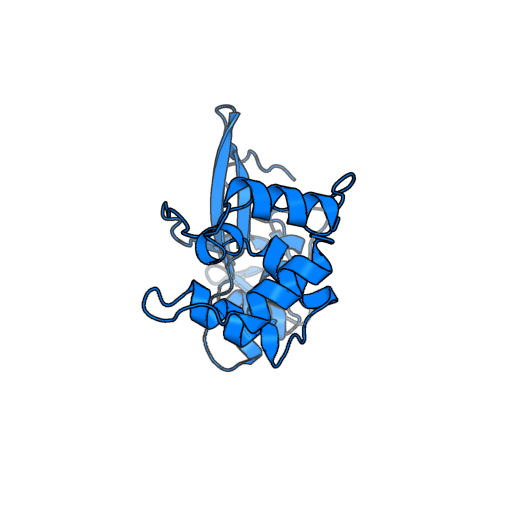 167 PRO A C 1
ATOM 1299 O O . PRO A 1 167 ? -19.049 -3.156 8.738 1.00 95.62 167 PRO A O 1
ATOM 1302 N N . VAL A 1 168 ? -19.786 -4.817 10.064 1.00 95.31 168 VAL A N 1
ATOM 1303 C CA . VAL A 1 168 ? -20.769 -3.994 10.786 1.00 95.31 168 VAL A CA 1
ATOM 1304 C C . VAL A 1 168 ? -20.068 -2.954 11.657 1.00 95.31 168 VAL A C 1
ATOM 1306 O O . VAL A 1 168 ? -20.459 -1.784 11.648 1.00 95.31 168 VAL A O 1
ATOM 1309 N N . ILE A 1 169 ? -18.996 -3.349 12.350 1.00 95.62 169 ILE A N 1
ATOM 1310 C CA . ILE A 1 169 ? -18.157 -2.426 13.122 1.00 95.62 169 ILE A CA 1
ATOM 1311 C C . ILE A 1 169 ? -17.576 -1.358 12.188 1.00 95.62 169 ILE A C 1
ATOM 1313 O O . ILE A 1 169 ? -17.801 -0.173 12.418 1.00 95.62 169 ILE A O 1
ATOM 1317 N N . CYS A 1 170 ? -16.913 -1.746 11.095 1.00 95.12 170 CYS A N 1
ATOM 1318 C CA . CYS A 1 170 ? -16.338 -0.811 10.123 1.00 95.12 170 CYS A CA 1
ATOM 1319 C C . CYS A 1 170 ? -17.381 0.159 9.549 1.00 95.12 170 CYS A C 1
ATOM 1321 O O . CYS A 1 170 ? -17.123 1.360 9.463 1.00 95.12 170 CYS A O 1
ATOM 1323 N N . HIS A 1 171 ? -18.577 -0.329 9.210 1.00 94.19 171 HIS A N 1
ATOM 1324 C CA . HIS A 1 171 ? -19.666 0.515 8.724 1.00 94.19 171 HIS A CA 1
ATOM 1325 C C . HIS A 1 171 ? -20.075 1.579 9.754 1.00 94.19 171 HIS A C 1
ATOM 1327 O O . HIS A 1 171 ? -20.280 2.738 9.387 1.00 94.19 171 HIS A O 1
ATOM 1333 N N . ALA A 1 172 ? -20.149 1.223 11.039 1.00 94.12 172 ALA A N 1
ATOM 1334 C CA . ALA A 1 172 ? -20.421 2.184 12.105 1.00 94.12 172 ALA A CA 1
ATOM 1335 C C . ALA A 1 172 ? -19.271 3.191 12.296 1.00 94.12 172 ALA A C 1
ATOM 1337 O O . ALA A 1 172 ? -19.524 4.347 12.617 1.00 94.12 172 ALA A O 1
ATOM 1338 N N . LEU A 1 173 ? -18.011 2.794 12.085 1.00 93.19 173 LEU A N 1
ATOM 1339 C CA . LEU A 1 173 ? -16.853 3.692 12.210 1.00 93.19 173 LEU A CA 1
ATOM 1340 C C . LEU A 1 173 ? -16.759 4.723 11.082 1.00 93.19 173 LEU A C 1
ATOM 1342 O O . LEU A 1 173 ? -16.337 5.856 11.333 1.00 93.19 173 LEU A O 1
ATOM 1346 N N . LEU A 1 174 ? -17.145 4.330 9.865 1.00 90.81 174 LEU A N 1
ATOM 1347 C CA . LEU A 1 174 ? -17.127 5.186 8.677 1.00 90.81 174 LEU A CA 1
ATOM 1348 C C . LEU A 1 174 ? -18.312 6.158 8.627 1.00 90.81 174 LEU A C 1
ATOM 1350 O O . LEU A 1 174 ? -18.171 7.255 8.096 1.00 90.81 174 LEU A O 1
ATOM 1354 N N . ASN A 1 175 ? -19.461 5.784 9.196 1.00 90.50 175 ASN A N 1
ATOM 1355 C CA . ASN A 1 175 ? -20.670 6.605 9.184 1.00 90.50 175 ASN A CA 1
ATOM 1356 C C . ASN A 1 175 ? -20.933 7.204 10.565 1.00 90.50 175 ASN A C 1
ATOM 1358 O O . ASN A 1 175 ? -21.285 6.485 11.501 1.00 90.50 175 ASN A O 1
ATOM 1362 N N . GLU A 1 176 ? -20.801 8.523 10.710 1.00 85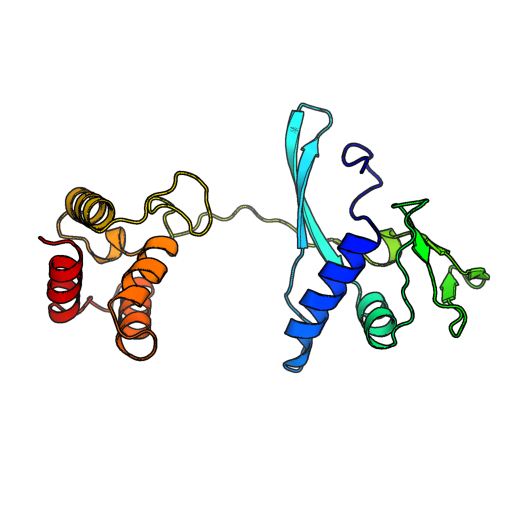.62 176 GLU A N 1
ATOM 1363 C CA . GLU A 1 176 ? -21.011 9.200 11.999 1.00 85.62 176 GLU A CA 1
ATOM 1364 C C . GLU A 1 176 ? -22.427 8.984 12.553 1.00 85.62 176 GLU A C 1
ATOM 1366 O O . GLU A 1 176 ? -22.576 8.704 13.743 1.00 85.62 176 GLU A O 1
ATOM 1371 N N . ASP A 1 177 ? -23.431 8.977 11.673 1.00 91.06 177 ASP A N 1
ATOM 1372 C CA . ASP A 1 177 ? -24.850 8.819 12.021 1.00 91.06 177 ASP A CA 1
ATOM 1373 C C . ASP A 1 177 ? -25.230 7.405 12.486 1.00 91.06 177 ASP A C 1
ATOM 1375 O O . ASP A 1 177 ? -26.312 7.195 13.036 1.00 91.06 177 ASP A O 1
ATOM 1379 N N . VAL A 1 178 ? -24.355 6.418 12.271 1.00 92.56 178 VAL A N 1
ATOM 1380 C CA . VAL A 1 178 ? -24.605 5.028 12.657 1.00 92.56 178 VAL A CA 1
ATOM 1381 C C . VAL A 1 178 ? -23.946 4.767 14.016 1.00 92.56 178 VAL A C 1
ATOM 1383 O O . VAL A 1 178 ? -22.710 4.782 14.119 1.00 92.56 178 VAL A O 1
ATOM 1386 N N . PRO A 1 179 ? -24.730 4.539 15.087 1.00 91.44 179 PRO A N 1
ATOM 1387 C CA . PRO A 1 179 ? -24.168 4.181 16.379 1.00 91.44 179 PRO A CA 1
ATOM 1388 C C . PRO A 1 179 ? -23.601 2.759 16.337 1.00 91.44 179 PRO A C 1
ATOM 1390 O O . PRO A 1 179 ? -24.149 1.870 15.687 1.00 91.44 179 PRO A O 1
ATOM 1393 N N . LEU A 1 180 ? -22.516 2.533 17.076 1.00 93.75 180 LEU A N 1
ATOM 1394 C CA . LEU A 1 180 ? -22.029 1.181 17.326 1.00 93.75 180 LEU A CA 1
ATOM 1395 C C . LEU A 1 180 ? -22.974 0.480 18.310 1.00 93.75 180 LEU A C 1
ATOM 1397 O O . LEU A 1 180 ? -23.213 1.010 19.400 1.00 93.75 180 LEU A O 1
ATOM 1401 N N . ASP A 1 181 ? -23.474 -0.697 17.927 1.00 92.62 181 ASP A N 1
ATOM 1402 C CA . ASP A 1 181 ? -24.368 -1.515 18.751 1.00 92.62 181 ASP A CA 1
ATOM 1403 C C . ASP A 1 181 ? -23.734 -1.843 20.117 1.00 92.62 181 ASP A C 1
ATOM 1405 O O . ASP A 1 181 ? -22.539 -2.142 20.216 1.00 92.62 181 ASP A O 1
ATOM 1409 N N . GLU A 1 182 ? -24.534 -1.781 21.185 1.00 92.44 182 GLU A N 1
ATOM 1410 C CA . GLU A 1 182 ? -24.079 -2.067 22.552 1.00 92.44 182 GLU A CA 1
ATOM 1411 C C . GLU A 1 182 ? -23.558 -3.502 22.708 1.00 92.44 182 GLU A C 1
ATOM 1413 O O . GLU A 1 182 ? -22.620 -3.735 23.470 1.00 92.44 182 GLU A O 1
ATOM 1418 N N . GLY A 1 183 ? -24.099 -4.459 21.951 1.00 94.19 183 GLY A N 1
ATOM 1419 C CA . GLY A 1 183 ? -23.618 -5.835 21.906 1.00 94.19 183 GLY A CA 1
ATOM 1420 C C . GLY A 1 183 ? -22.148 -5.916 21.500 1.00 94.19 183 GLY A C 1
ATOM 1421 O O . GLY A 1 183 ? -21.368 -6.592 22.170 1.00 94.19 183 GLY A O 1
ATOM 1422 N N . TYR A 1 184 ? -21.723 -5.152 20.486 1.00 95.12 184 TYR A N 1
ATOM 1423 C CA . TYR A 1 184 ? -20.311 -5.111 20.091 1.00 95.12 184 TYR A CA 1
ATOM 1424 C C . TYR A 1 184 ? -19.430 -4.467 21.157 1.00 95.12 184 TYR A C 1
ATOM 1426 O O . TYR A 1 184 ? -18.316 -4.933 21.378 1.00 95.12 184 TYR A O 1
ATOM 1434 N N . LYS A 1 185 ? -19.921 -3.450 21.873 1.00 94.44 185 LYS A N 1
ATOM 1435 C CA . LYS A 1 185 ? -19.171 -2.849 22.989 1.00 94.44 185 LYS A CA 1
ATOM 1436 C C . LYS A 1 185 ? -18.910 -3.875 24.092 1.00 94.44 185 LYS A C 1
ATOM 1438 O O . LYS A 1 185 ? -17.787 -3.969 24.578 1.00 94.44 185 LYS A O 1
ATOM 1443 N N . VAL A 1 186 ? -19.915 -4.687 24.428 1.00 94.44 186 VAL A N 1
ATOM 1444 C CA . VAL A 1 186 ? -19.791 -5.776 25.412 1.00 94.44 186 VAL A CA 1
ATOM 1445 C C . VAL A 1 186 ? -18.826 -6.863 24.932 1.00 94.44 186 VAL A C 1
ATOM 1447 O O . VAL A 1 186 ? -17.979 -7.309 25.705 1.00 94.44 186 VAL A O 1
ATOM 1450 N N . LEU A 1 187 ? -18.911 -7.276 23.664 1.00 94.69 187 LEU A N 1
ATOM 1451 C CA . LEU A 1 187 ? -17.995 -8.270 23.093 1.00 94.69 187 LEU A CA 1
ATOM 1452 C C . LEU A 1 187 ? -16.544 -7.775 23.117 1.00 94.69 187 LEU A C 1
ATOM 1454 O O . LEU A 1 187 ? -15.647 -8.497 23.549 1.00 94.69 187 LEU A O 1
ATOM 1458 N N . ILE A 1 188 ? -16.316 -6.525 22.717 1.00 95.50 188 ILE A N 1
ATOM 1459 C CA . ILE A 1 188 ? -14.989 -5.902 22.712 1.00 95.50 188 ILE A CA 1
ATOM 1460 C C . ILE A 1 188 ? -14.436 -5.776 24.140 1.00 95.50 188 ILE A C 1
ATOM 1462 O O . ILE A 1 188 ? -13.269 -6.100 24.372 1.00 95.50 188 ILE A O 1
ATOM 1466 N N . ASP A 1 189 ? -15.264 -5.386 25.113 1.00 94.75 189 ASP A N 1
ATOM 1467 C CA . ASP A 1 189 ? -14.875 -5.363 26.529 1.00 94.75 189 ASP A CA 1
ATOM 1468 C C . ASP A 1 189 ? -14.514 -6.764 27.047 1.00 94.75 189 ASP A C 1
ATOM 1470 O O . ASP A 1 189 ? -13.519 -6.925 27.759 1.00 94.75 189 ASP A O 1
ATOM 1474 N N . SER A 1 190 ? -15.251 -7.794 26.622 1.00 94.12 190 SER A N 1
ATOM 1475 C CA . SER A 1 190 ? -14.950 -9.190 26.952 1.00 94.12 190 SER A CA 1
ATOM 1476 C C . SER A 1 190 ? -13.588 -9.631 26.402 1.00 94.12 190 SER A C 1
ATOM 1478 O O . SER A 1 190 ? -12.782 -10.212 27.135 1.00 94.12 190 SER A O 1
ATOM 1480 N N . VAL A 1 191 ? -13.270 -9.287 25.147 1.00 93.50 191 VAL A N 1
ATOM 1481 C CA . VAL A 1 191 ? -11.947 -9.546 24.550 1.00 93.50 191 VAL A CA 1
ATOM 1482 C C . VAL A 1 191 ? -10.850 -8.806 25.314 1.00 93.50 191 VAL A C 1
ATOM 1484 O O . VAL A 1 191 ? -9.787 -9.373 25.572 1.00 93.50 191 VAL A O 1
ATOM 1487 N N . ALA A 1 192 ? -11.103 -7.564 25.727 1.00 92.94 192 ALA A N 1
ATOM 1488 C CA . ALA A 1 192 ? -10.166 -6.766 26.511 1.00 92.94 192 ALA A CA 1
ATOM 1489 C C . ALA A 1 192 ? -9.976 -7.272 27.957 1.00 92.94 192 ALA A C 1
ATOM 1491 O O . ALA A 1 192 ? -9.043 -6.839 28.638 1.00 92.94 192 ALA A O 1
ATOM 1492 N N . GLY A 1 193 ? -10.835 -8.174 28.447 1.00 87.69 193 GLY A N 1
ATOM 1493 C CA . GLY A 1 193 ? -10.858 -8.579 29.855 1.00 87.69 193 GLY A CA 1
ATOM 1494 C C . GLY A 1 193 ? -11.198 -7.403 30.776 1.00 87.69 193 GLY A C 1
ATOM 1495 O O . GLY A 1 193 ? -10.514 -7.167 31.786 1.00 87.69 193 GLY A O 1
ATOM 1496 N N . LYS A 1 194 ? -12.174 -6.596 30.357 1.00 74.81 194 LYS A N 1
ATOM 1497 C CA . LYS A 1 194 ? -12.715 -5.462 31.103 1.00 74.81 194 LYS A CA 1
ATOM 1498 C C . LYS A 1 194 ? -13.958 -5.859 31.892 1.00 74.81 194 LYS A C 1
ATOM 1500 O O . LYS A 1 194 ? -14.706 -6.743 31.427 1.00 74.81 194 LYS A O 1
#

Radius of gyration: 23.01 Å; chains: 1; bounding box: 50×32×65 Å

pLDDT: mean 91.37, std 6.98, range [57.47, 97.25]

Sequence (194 aa):
PPREEADFHFSSREILLASQLQCDDAAGGASSPFVSVKVTVDATGQASFEAFQVSDQCMEMFSAGALVPVEANPTVMGVHETFTAMVEMKATNEIDNNFFLCVVPVQPYESALHCEFPPLHREGSMRTRSMLKQILHKYGRDYKAALRDFHLLVFLADFLDLHADIPVICHALLNEDVPLDEGYKVLIDSVAGK

Foldseek 3Di:
DPVADPLDDFFLVVLLVLLVVQLVQCVVPDRRPDKDWDWDAYPVRHIDIWIKHFDPVSNVCSVVVQWDGDPVDRQWIAGDPVDWDDDPNDTDRIDGPVVGIDTDDDDDDDDLADAQQFAPPDPPRDRALQSLLVLCVVCPPCVLSSCSYPRVLVSCVVPDPPVPPSVLSVVCSVDVPRHDDVVVVVSSCVSSVD

Organism: Aphanomyces astaci (NCBI:txid112090)